Protein AF-A0A224XJX3-F1 (afdb_monomer)

Nearest PDB structures (foldseek):
  5pep-assembly1_A  TM=9.654E-01  e=1.738E-16  Sus scrofa
  6xd2-assembly1_A  TM=9.647E-01  e=3.102E-16  Sus scrofa
  6xcy-assembly1_A  TM=9.677E-01  e=3.911E-16  Sus scrofa
  6xct-assembly1_A  TM=9.649E-01  e=4.931E-16  Sus scrofa
  1psn-assembly1_A  TM=9.666E-01  e=2.099E-15  Homo sapiens

Radius of gyration: 24.36 Å; Cα contacts (8 Å, |Δi|>4): 358; chains: 1; bounding box: 43×90×63 Å

Structure (mmCIF, N/CA/C/O backbone):
data_AF-A0A224XJX3-F1
#
_entry.id   AF-A0A224XJX3-F1
#
loop_
_atom_site.group_PDB
_atom_site.id
_atom_site.type_symbol
_atom_site.label_atom_id
_atom_site.label_alt_id
_atom_site.label_comp_id
_atom_site.label_asym_id
_atom_site.label_entity_id
_atom_site.label_seq_id
_atom_site.pdbx_PDB_ins_code
_atom_site.Cartn_x
_atom_site.Cartn_y
_atom_site.Cartn_z
_atom_site.occupancy
_atom_site.B_iso_or_equiv
_atom_site.auth_seq_id
_atom_site.auth_comp_id
_atom_site.auth_asym_id
_atom_site.auth_atom_id
_atom_site.pdbx_PDB_model_num
ATOM 1 N N . MET A 1 1 ? -9.991 77.517 6.076 1.00 41.41 1 MET A N 1
ATOM 2 C CA . MET A 1 1 ? -10.964 77.263 4.989 1.00 41.41 1 MET A CA 1
ATOM 3 C C . MET A 1 1 ? -10.267 76.290 4.046 1.00 41.41 1 MET A C 1
ATOM 5 O O . MET A 1 1 ? -9.272 76.685 3.469 1.00 41.41 1 MET A O 1
ATOM 9 N N . VAL A 1 2 ? -10.517 74.981 4.061 1.00 32.34 2 VAL A N 1
ATOM 10 C CA . VAL A 1 2 ? -11.769 74.239 3.813 1.00 32.34 2 VAL A CA 1
ATOM 11 C C . VAL A 1 2 ? -11.883 73.029 4.767 1.00 32.34 2 VAL A C 1
ATOM 13 O O . VAL A 1 2 ? -10.873 72.476 5.189 1.00 32.34 2 VAL A O 1
ATOM 16 N N . ILE A 1 3 ? -13.120 72.667 5.121 1.00 28.61 3 ILE A N 1
ATOM 17 C CA . ILE A 1 3 ? -13.548 71.504 5.926 1.00 28.61 3 ILE A CA 1
ATOM 18 C C . ILE A 1 3 ? -13.969 70.363 4.979 1.00 28.61 3 ILE A C 1
ATOM 20 O O . ILE A 1 3 ? -14.582 70.675 3.966 1.00 28.61 3 ILE A O 1
ATOM 24 N N . LEU A 1 4 ? -13.723 69.089 5.335 1.00 26.53 4 LEU A N 1
ATOM 25 C CA . LEU A 1 4 ? -14.588 67.892 5.122 1.00 26.53 4 LEU A CA 1
ATOM 26 C C . LEU A 1 4 ? -13.854 66.677 5.761 1.00 26.53 4 LEU A C 1
ATOM 28 O O . LEU A 1 4 ? -12.729 66.403 5.367 1.00 26.53 4 LEU A O 1
ATOM 32 N N . VAL A 1 5 ? -14.233 66.053 6.887 1.00 26.64 5 VAL A N 1
ATOM 33 C CA . VAL A 1 5 ? -15.438 65.308 7.338 1.00 26.64 5 VAL A CA 1
ATOM 34 C C . VAL A 1 5 ? -15.526 63.848 6.835 1.00 26.64 5 VAL A C 1
ATOM 36 O O . VAL A 1 5 ? -15.881 63.603 5.692 1.00 26.64 5 VAL A O 1
ATOM 39 N N . LEU A 1 6 ? -15.243 62.935 7.786 1.00 27.81 6 LEU A N 1
ATOM 40 C CA . LEU A 1 6 ? -15.827 61.609 8.101 1.00 27.81 6 LEU A CA 1
ATOM 41 C C . LEU A 1 6 ? -16.059 60.553 7.001 1.00 27.81 6 LEU A C 1
ATOM 43 O O . LEU A 1 6 ? -16.907 60.745 6.145 1.00 27.81 6 LEU A O 1
ATOM 47 N N . THR A 1 7 ? -15.544 59.335 7.244 1.00 29.67 7 THR A N 1
ATOM 48 C CA . THR A 1 7 ? -16.397 58.152 7.511 1.00 29.67 7 THR A CA 1
ATOM 49 C C . THR A 1 7 ? -15.693 57.132 8.415 1.00 29.67 7 THR A C 1
ATOM 51 O O . THR A 1 7 ? -14.546 56.757 8.193 1.00 29.67 7 THR A O 1
ATOM 54 N N . VAL A 1 8 ? -16.433 56.694 9.432 1.00 30.22 8 VAL A N 1
ATOM 55 C CA . VAL A 1 8 ? -16.170 55.595 10.371 1.00 30.22 8 VAL A CA 1
ATOM 56 C C . VAL A 1 8 ? -16.626 54.276 9.727 1.00 30.22 8 VAL A C 1
ATOM 58 O O . VAL A 1 8 ? -17.619 54.290 9.008 1.00 30.22 8 VAL A O 1
ATOM 61 N N . VAL A 1 9 ? -15.947 53.153 9.990 1.00 29.66 9 VAL A N 1
ATOM 62 C CA . VAL A 1 9 ? -16.505 51.941 10.642 1.00 29.66 9 VAL A CA 1
ATOM 63 C C . VAL A 1 9 ? -15.446 50.816 10.676 1.00 29.66 9 VAL A C 1
ATOM 65 O O . VAL A 1 9 ? -14.814 50.533 9.659 1.00 29.66 9 VAL A O 1
ATOM 68 N N . PRO A 1 10 ? -15.241 50.182 11.848 1.00 40.88 10 PRO A N 1
ATOM 69 C CA . PRO A 1 10 ? -14.304 49.083 12.077 1.00 40.88 10 PRO A CA 1
ATOM 70 C C . PRO A 1 10 ? -14.933 47.732 11.718 1.00 40.88 10 PRO A C 1
ATOM 72 O O . PRO A 1 10 ? -16.117 47.546 11.970 1.00 40.88 10 PRO A O 1
ATOM 75 N N . LEU A 1 11 ? -14.158 46.748 11.248 1.00 29.33 11 LEU A N 1
ATOM 76 C CA . LEU A 1 11 ? -14.581 45.345 11.338 1.00 29.33 11 LEU A CA 1
ATOM 77 C C . LEU A 1 11 ? -13.397 44.362 11.279 1.00 29.33 11 LEU A C 1
ATOM 79 O O . LEU A 1 11 ? -12.871 44.043 10.223 1.00 29.33 11 LEU A O 1
ATOM 83 N N . ILE A 1 12 ? -13.021 43.904 12.477 1.00 34.88 12 ILE A N 1
ATOM 84 C CA . ILE A 1 12 ? -12.777 42.500 12.835 1.00 34.88 12 ILE A CA 1
ATOM 85 C C . ILE A 1 12 ? -11.799 41.734 11.921 1.00 34.88 12 ILE A C 1
ATOM 87 O O . ILE A 1 12 ? -12.197 41.020 11.005 1.00 34.88 12 ILE A O 1
ATOM 91 N N . SER A 1 13 ? -10.517 41.755 12.291 1.00 31.59 13 SER A N 1
ATOM 92 C CA . SER A 1 13 ? -9.614 40.632 12.017 1.00 31.59 13 SER A CA 1
ATOM 93 C C . SER A 1 13 ? -9.562 39.770 13.272 1.00 31.59 13 SER A C 1
ATOM 95 O O . SER A 1 13 ? -8.936 40.130 14.268 1.00 31.59 13 SER A O 1
ATOM 97 N N . ILE A 1 14 ? -10.298 38.664 13.234 1.00 37.69 14 ILE A N 1
ATOM 98 C CA . ILE A 1 14 ? -10.336 37.622 14.259 1.00 37.69 14 ILE A CA 1
ATOM 99 C C . ILE A 1 14 ? -8.906 37.124 14.505 1.00 37.69 14 ILE A C 1
ATOM 101 O O . ILE A 1 14 ? -8.287 36.529 13.628 1.00 37.69 14 ILE A O 1
ATOM 105 N N . ILE A 1 15 ? -8.394 37.355 15.713 1.00 43.56 15 ILE A N 1
ATOM 106 C CA . ILE A 1 15 ? -7.350 36.522 16.312 1.00 43.56 15 ILE A CA 1
ATOM 107 C C . ILE A 1 15 ? -8.065 35.491 17.196 1.00 43.56 15 ILE A C 1
ATOM 109 O O . ILE A 1 15 ? -9.107 35.792 17.776 1.00 43.56 15 ILE A O 1
ATOM 113 N N . THR A 1 16 ? -7.449 34.311 17.319 1.00 35.47 16 THR A N 1
ATOM 114 C CA . THR A 1 16 ? -7.854 33.071 18.018 1.00 35.47 16 THR A CA 1
ATOM 115 C C . THR A 1 16 ? -8.503 32.068 17.055 1.00 35.47 16 THR A C 1
ATOM 117 O O . THR A 1 16 ? -9.530 32.343 16.461 1.00 35.47 16 THR A O 1
ATOM 120 N N . SER A 1 17 ? -7.967 30.881 16.779 1.00 36.59 17 SER A N 1
ATOM 121 C CA . SER A 1 17 ? -6.850 30.092 17.319 1.00 36.59 17 SER A CA 1
ATOM 122 C C . SER A 1 17 ? -6.514 28.993 16.286 1.00 36.59 17 SER A C 1
ATOM 124 O O . SER A 1 17 ? -7.395 28.635 15.501 1.00 36.59 17 SER A O 1
ATOM 126 N N . PRO A 1 18 ? -5.295 28.419 16.245 1.00 42.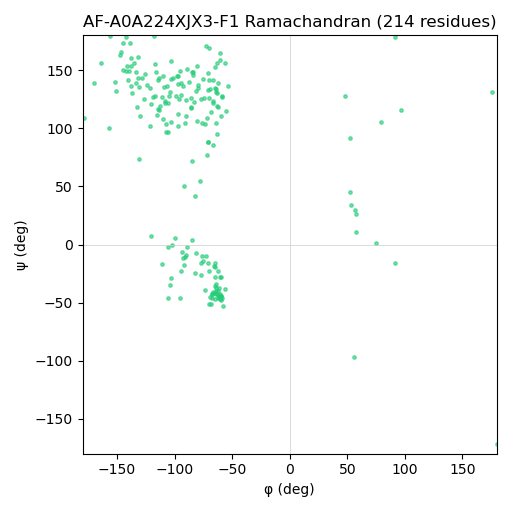28 18 PRO A N 1
ATOM 127 C CA . PRO A 1 18 ? -5.117 27.145 15.568 1.00 42.28 18 PRO A CA 1
ATOM 128 C C . PRO A 1 18 ? -5.862 26.108 16.409 1.00 42.28 18 PRO A C 1
ATOM 130 O O . PRO A 1 18 ? -5.491 25.848 17.553 1.00 42.28 18 PRO A O 1
ATOM 133 N N . VAL A 1 19 ? -6.927 25.518 15.869 1.00 40.84 19 VAL A N 1
ATOM 134 C CA . VAL A 1 19 ? -7.496 24.295 16.439 1.00 40.84 19 VAL A CA 1
ATOM 135 C C . VAL A 1 19 ? -6.506 23.174 16.131 1.00 40.84 19 VAL A C 1
ATOM 137 O O . VAL A 1 19 ? -6.682 22.380 15.215 1.00 40.84 19 VAL A O 1
ATOM 140 N N . SER A 1 20 ? -5.415 23.123 16.890 1.00 45.84 20 SER A N 1
ATOM 141 C CA . SER A 1 20 ? -4.719 21.873 17.136 1.00 45.84 20 SER A CA 1
ATOM 142 C C . SER A 1 20 ? -5.632 21.077 18.060 1.00 45.84 20 SER A C 1
ATOM 144 O O . SER A 1 20 ? -5.547 21.200 19.284 1.00 45.84 20 SER A O 1
ATOM 146 N N . SER A 1 21 ? -6.562 20.303 17.499 1.00 40.75 21 SER A N 1
ATOM 147 C CA . SER A 1 21 ? -7.234 19.269 18.277 1.00 40.75 21 SER A CA 1
ATOM 148 C C . SER A 1 21 ? -6.179 18.219 18.614 1.00 40.75 21 SER A C 1
ATOM 150 O O . SER A 1 21 ? -5.964 17.253 17.883 1.00 40.75 21 SER A O 1
ATOM 152 N N . GLN A 1 22 ? -5.448 18.452 19.698 1.00 44.78 22 GLN A N 1
ATOM 153 C CA . GLN A 1 22 ? -4.581 17.458 20.293 1.00 44.78 22 GLN A CA 1
ATOM 154 C C . GLN A 1 22 ? -5.524 16.431 20.921 1.00 44.78 22 GLN A C 1
ATOM 156 O O . GLN A 1 22 ? -5.965 16.582 22.060 1.00 44.78 22 GLN A O 1
ATOM 161 N N . PHE A 1 23 ? -5.929 15.438 20.127 1.00 37.69 23 PHE A N 1
ATOM 162 C CA . PHE A 1 23 ? -6.692 14.297 20.612 1.00 37.69 23 PHE A CA 1
ATOM 163 C C . PHE A 1 23 ? -5.807 13.552 21.610 1.00 37.69 23 PHE A C 1
ATOM 165 O O . PHE A 1 23 ? -4.942 12.762 21.250 1.00 37.69 23 PHE A O 1
ATOM 172 N N . SER A 1 24 ? -5.984 13.874 22.887 1.00 46.38 24 SER A N 1
ATOM 173 C CA . SER A 1 24 ? -5.350 13.182 23.996 1.00 46.38 24 SER A CA 1
ATOM 174 C C . SER A 1 24 ? -6.396 12.287 24.634 1.00 46.38 24 SER A C 1
ATOM 176 O O . SER A 1 24 ? -7.307 12.753 25.322 1.00 46.38 24 SER A O 1
ATOM 178 N N . VAL A 1 25 ? -6.282 10.982 24.393 1.00 54.44 25 VAL A N 1
ATOM 179 C CA . VAL A 1 25 ? -7.044 9.998 25.160 1.00 54.44 25 VAL A CA 1
ATOM 180 C C . VAL A 1 25 ? -6.405 9.931 26.539 1.00 54.44 25 VAL A C 1
ATOM 182 O O . VAL A 1 25 ? -5.329 9.364 26.727 1.00 54.44 25 VAL A O 1
ATOM 185 N N . LYS A 1 26 ? -7.054 10.557 27.522 1.00 50.81 26 LYS A N 1
ATOM 186 C CA . LYS A 1 26 ? -6.576 10.566 28.903 1.00 50.81 26 LYS A CA 1
ATOM 187 C C . LYS A 1 26 ? -6.585 9.136 29.446 1.00 50.81 26 LYS A C 1
ATOM 189 O O . LYS A 1 26 ? -7.642 8.597 29.772 1.00 50.81 26 LYS A O 1
ATOM 194 N N . LEU A 1 27 ? -5.406 8.527 29.557 1.00 43.72 27 LEU A N 1
ATOM 195 C CA . LEU A 1 27 ? -5.259 7.203 30.154 1.00 43.72 27 LEU A CA 1
ATOM 196 C C . LEU A 1 27 ? -5.683 7.271 31.625 1.00 43.72 27 LEU A C 1
ATOM 198 O O . LEU A 1 27 ? -5.110 8.013 32.426 1.00 43.72 27 LEU A O 1
ATOM 202 N N . LYS A 1 28 ? -6.706 6.497 31.994 1.00 65.75 28 LYS A N 1
ATOM 203 C CA . LYS A 1 28 ? -7.059 6.287 33.398 1.00 65.75 28 LYS A CA 1
ATOM 204 C C . LYS A 1 28 ? -6.173 5.181 33.956 1.00 65.75 28 LYS A C 1
ATOM 206 O O . LYS A 1 28 ? -6.180 4.061 33.454 1.00 65.75 28 LYS A O 1
ATOM 211 N N . ARG A 1 29 ? -5.429 5.490 35.019 1.00 54.28 29 ARG A N 1
ATOM 212 C CA . ARG A 1 29 ? -4.679 4.484 35.775 1.00 54.28 29 ARG A CA 1
ATOM 213 C C . ARG A 1 29 ? -5.675 3.495 36.382 1.00 54.28 29 ARG A C 1
ATOM 215 O O . ARG A 1 29 ? -6.519 3.890 37.184 1.00 54.28 29 ARG A O 1
ATOM 222 N N . LEU A 1 30 ? -5.582 2.226 35.993 1.00 57.41 30 LEU A N 1
ATOM 223 C CA . LEU A 1 30 ? -6.351 1.160 36.628 1.00 57.41 30 LEU A CA 1
ATOM 224 C C . LEU A 1 30 ? -5.854 0.997 38.065 1.00 57.41 30 LEU A C 1
ATOM 226 O O . LEU A 1 30 ? -4.668 0.767 38.300 1.00 57.41 30 LEU A O 1
ATOM 230 N N . ASN A 1 31 ? -6.760 1.155 39.029 1.00 64.06 31 ASN A N 1
ATOM 231 C CA . ASN A 1 31 ? -6.444 0.949 40.434 1.00 64.06 31 ASN A CA 1
ATOM 232 C C . ASN A 1 31 ? -6.483 -0.562 40.708 1.00 64.06 31 ASN A C 1
ATOM 234 O O . ASN A 1 31 ? -7.550 -1.182 40.692 1.00 64.06 31 ASN A O 1
ATOM 238 N N . LEU A 1 32 ? -5.309 -1.169 40.871 1.00 62.38 32 LEU A N 1
ATOM 239 C CA . LEU A 1 32 ? -5.129 -2.608 41.093 1.00 62.38 32 LEU A CA 1
ATOM 240 C C . LEU A 1 32 ? -5.109 -2.925 42.596 1.00 62.38 32 LEU A C 1
ATOM 242 O O . LEU A 1 32 ? -4.189 -3.569 43.091 1.00 62.38 32 LEU A O 1
ATOM 246 N N . GLY A 1 33 ? -6.101 -2.426 43.339 1.00 72.31 33 GLY A N 1
ATOM 247 C CA . GLY A 1 33 ? -6.332 -2.892 44.709 1.00 72.31 33 GLY A CA 1
ATOM 248 C C . GLY A 1 33 ? -6.641 -4.393 44.730 1.00 72.31 33 GLY A C 1
ATOM 249 O O . GLY A 1 33 ? -6.952 -4.973 43.690 1.00 72.31 33 GLY A O 1
ATOM 250 N N . ILE A 1 34 ? -6.572 -5.029 45.903 1.00 66.69 34 ILE A N 1
ATOM 251 C CA . ILE A 1 34 ? -7.007 -6.424 46.066 1.00 66.69 34 ILE A CA 1
ATOM 252 C C . ILE A 1 34 ? -8.492 -6.487 45.694 1.00 66.69 34 ILE A C 1
ATOM 254 O O . ILE A 1 34 ? -9.331 -5.922 46.392 1.00 66.69 34 ILE A O 1
ATOM 258 N N . ARG A 1 35 ? -8.803 -7.128 44.565 1.00 66.31 35 ARG A N 1
ATOM 259 C CA . ARG A 1 35 ? -10.174 -7.318 44.083 1.00 66.31 35 ARG A CA 1
ATOM 260 C C . ARG A 1 35 ? -10.659 -8.698 44.480 1.00 66.31 35 ARG A C 1
ATOM 262 O O . ARG A 1 35 ? -9.893 -9.661 44.457 1.00 66.31 35 ARG A O 1
ATOM 269 N N . ASN A 1 36 ? -11.943 -8.802 44.789 1.00 82.56 36 ASN A N 1
ATOM 270 C CA . ASN A 1 36 ? -12.580 -10.101 44.881 1.00 82.56 36 ASN A CA 1
ATOM 271 C C . ASN A 1 36 ? -12.554 -10.767 43.490 1.00 82.56 36 ASN A C 1
ATOM 273 O O . ASN A 1 36 ? -12.913 -10.142 42.492 1.00 82.56 36 ASN A O 1
ATOM 277 N N . ILE A 1 37 ? -12.120 -12.029 43.418 1.00 82.81 37 ILE A N 1
ATOM 278 C CA . ILE A 1 37 ? -12.023 -12.791 42.164 1.00 82.81 37 ILE A CA 1
ATOM 279 C C . ILE A 1 37 ? -13.370 -12.855 41.437 1.00 82.81 37 ILE A C 1
ATOM 281 O O . ILE A 1 37 ? -13.395 -12.733 40.215 1.00 82.81 37 ILE A O 1
ATOM 285 N N . SER A 1 38 ? -14.488 -13.001 42.154 1.00 84.44 38 SER A N 1
ATOM 286 C CA . SER A 1 38 ? -15.809 -13.067 41.517 1.00 84.44 38 SER A CA 1
ATOM 287 C C . SER A 1 38 ? -16.197 -11.740 40.862 1.00 84.44 38 SER A C 1
ATOM 289 O O . SER A 1 38 ? -16.705 -11.727 39.745 1.00 84.44 38 SER A O 1
ATOM 291 N N . GLU A 1 39 ? -15.905 -10.628 41.534 1.00 78.56 39 GLU A N 1
ATOM 292 C CA . GLU A 1 39 ? -16.175 -9.272 41.050 1.00 78.56 39 GLU A CA 1
ATOM 293 C C . GLU A 1 39 ? -15.300 -8.944 39.835 1.00 78.56 39 GLU A C 1
ATOM 295 O O . GLU A 1 39 ? -15.797 -8.472 38.817 1.00 78.56 39 GLU A O 1
ATOM 300 N N . TYR A 1 40 ? -14.017 -9.314 39.885 1.00 78.44 40 TYR A N 1
ATOM 301 C CA . TYR A 1 40 ? -13.105 -9.182 38.751 1.00 78.44 40 TYR A CA 1
ATOM 302 C C . TYR A 1 40 ? -13.569 -9.988 37.529 1.00 78.44 40 TYR A C 1
ATOM 304 O O . TYR A 1 40 ? -13.597 -9.466 36.417 1.00 78.44 40 TYR A O 1
ATOM 312 N N . LEU A 1 41 ? -13.958 -11.254 37.712 1.00 84.81 41 LEU A N 1
ATOM 313 C CA . LEU A 1 41 ? -14.434 -12.093 36.608 1.00 84.81 41 LEU A CA 1
ATOM 314 C C . LEU A 1 41 ? -15.738 -11.559 36.003 1.00 84.81 41 LEU A C 1
ATOM 316 O O . LEU A 1 41 ? -15.921 -11.629 34.784 1.00 84.81 41 LEU A O 1
ATOM 320 N N . GLN A 1 42 ? -16.619 -10.993 36.827 1.00 85.56 42 GLN A N 1
ATOM 321 C CA . GLN A 1 42 ? -17.842 -10.346 36.365 1.00 85.56 42 GLN A CA 1
ATOM 322 C C . GLN A 1 42 ? -17.538 -9.068 35.572 1.00 85.56 42 GLN A C 1
ATOM 324 O O . GLN A 1 42 ? -18.059 -8.909 34.469 1.00 85.56 42 GLN A O 1
ATOM 329 N N . GLU A 1 43 ? -16.643 -8.205 36.062 1.00 80.31 43 GLU A N 1
ATOM 330 C CA . GLU A 1 43 ? -16.183 -7.017 35.331 1.00 80.31 43 GLU A CA 1
ATOM 331 C C . GL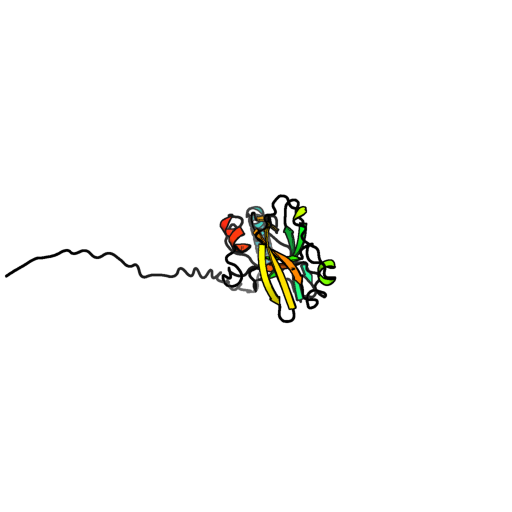U A 1 43 ? -15.550 -7.384 33.985 1.00 80.31 43 GLU A C 1
ATOM 333 O O . GLU A 1 43 ? -15.873 -6.777 32.965 1.00 80.31 43 GLU A O 1
ATOM 338 N N . VAL A 1 44 ? -14.676 -8.395 33.956 1.00 82.69 44 VAL A N 1
ATOM 339 C CA . VAL A 1 44 ? -14.038 -8.872 32.719 1.00 82.69 44 VAL A CA 1
ATOM 340 C C . VAL A 1 44 ? -15.079 -9.408 31.7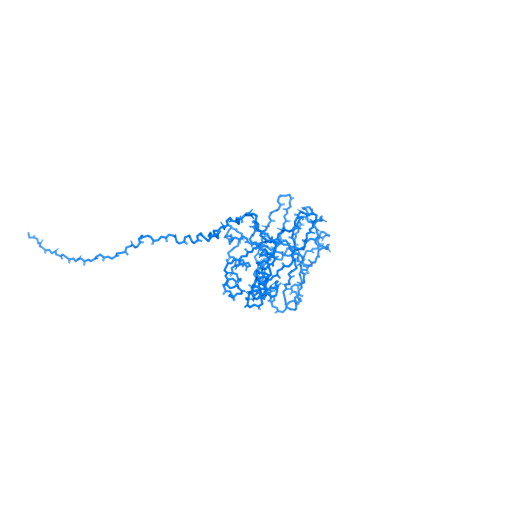40 1.00 82.69 44 VAL A C 1
ATOM 342 O O . VAL A 1 44 ? -14.979 -9.142 30.542 1.00 82.69 44 VAL A O 1
ATOM 345 N N . SER A 1 45 ? -16.088 -10.132 32.229 1.00 83.75 45 SER A N 1
ATOM 346 C CA . SER A 1 45 ? -17.167 -10.667 31.392 1.00 83.75 45 SER A CA 1
ATOM 347 C C . SER A 1 45 ? -18.005 -9.544 30.782 1.00 83.75 45 SER A C 1
ATOM 349 O O . SER A 1 45 ? -18.190 -9.526 29.568 1.00 83.75 45 SER A O 1
ATOM 351 N N . ILE A 1 46 ? -18.407 -8.558 31.591 1.00 81.25 46 ILE A N 1
ATOM 352 C CA . ILE A 1 46 ? -19.144 -7.369 31.136 1.00 81.25 46 ILE A CA 1
ATOM 353 C C . ILE A 1 46 ? -18.305 -6.566 30.141 1.00 81.25 46 ILE A C 1
ATOM 355 O O . ILE A 1 46 ? -18.804 -6.159 29.097 1.00 81.25 46 ILE A O 1
ATOM 359 N N . TYR A 1 47 ? -17.016 -6.359 30.422 1.00 77.94 47 TYR A N 1
ATOM 360 C CA . TYR A 1 47 ? -16.124 -5.645 29.515 1.00 77.94 47 TYR A CA 1
ATOM 361 C C . TYR A 1 47 ? -15.989 -6.376 28.181 1.00 77.94 47 TYR A C 1
ATOM 363 O O . TYR A 1 47 ? -16.061 -5.747 27.131 1.00 77.94 47 TYR A O 1
ATOM 371 N N . LYS A 1 48 ? -15.839 -7.704 28.206 1.00 80.38 48 LYS A N 1
ATOM 372 C CA . LYS A 1 48 ? -15.757 -8.535 27.003 1.00 80.38 48 LYS A CA 1
ATOM 373 C C . LYS A 1 48 ? -17.053 -8.483 26.199 1.00 80.38 48 LYS A C 1
ATOM 375 O O . LYS A 1 48 ? -16.988 -8.355 24.984 1.00 80.38 48 LYS A O 1
ATOM 380 N N . GLU A 1 49 ? -18.208 -8.544 26.850 1.00 82.06 49 GLU A N 1
ATOM 381 C CA . GLU A 1 49 ? -19.516 -8.486 26.196 1.00 82.06 49 GLU A CA 1
ATOM 382 C C . GLU A 1 49 ? -19.808 -7.096 25.614 1.00 82.06 49 GLU A C 1
ATOM 384 O O . GLU A 1 49 ? -20.169 -6.988 24.445 1.00 82.06 49 GLU A O 1
ATOM 389 N N . CYS A 1 50 ? -19.541 -6.023 26.365 1.00 71.25 50 CYS A N 1
ATOM 390 C CA . CYS A 1 50 ? -19.608 -4.646 25.870 1.00 71.25 50 CYS A CA 1
ATOM 391 C C . CYS A 1 50 ? -18.650 -4.418 24.699 1.00 71.25 50 CYS A C 1
ATOM 393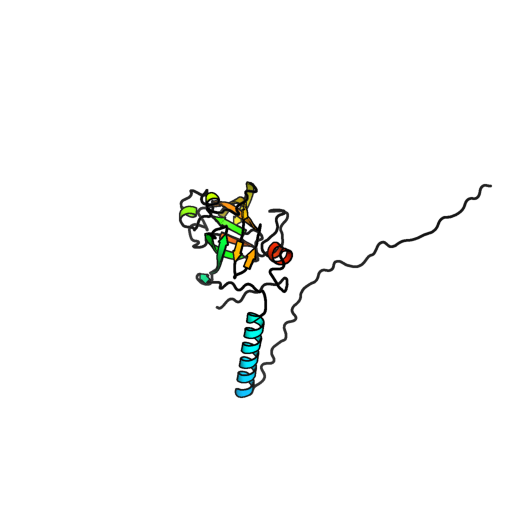 O O . CYS A 1 50 ? -19.039 -3.826 23.694 1.00 71.25 50 CYS A O 1
ATOM 395 N N . LEU A 1 51 ? -17.415 -4.916 24.803 1.00 71.00 51 LEU A N 1
ATOM 396 C CA . LEU A 1 51 ? -16.424 -4.832 23.739 1.00 71.00 51 LEU A CA 1
ATOM 397 C C . LEU A 1 51 ? -16.909 -5.584 22.499 1.00 71.00 51 LEU A C 1
ATOM 399 O O . LEU A 1 51 ? -16.843 -5.025 21.413 1.00 71.00 51 LEU A O 1
ATOM 403 N N . LEU A 1 52 ? -17.441 -6.801 22.644 1.00 75.56 52 LEU A N 1
ATOM 404 C CA . LEU A 1 52 ? -17.993 -7.591 21.539 1.00 75.56 52 LEU A CA 1
ATOM 405 C C . LEU A 1 52 ? -19.223 -6.928 20.904 1.00 75.56 52 LEU A C 1
ATOM 407 O O . LEU A 1 52 ? -19.319 -6.906 19.681 1.00 75.56 52 LEU A O 1
ATOM 411 N N . ASN A 1 53 ? -20.117 -6.334 21.695 1.00 69.31 53 ASN A N 1
ATOM 412 C CA . ASN A 1 53 ? -21.274 -5.599 21.182 1.00 69.31 53 ASN A CA 1
ATOM 413 C C . ASN A 1 53 ? -20.866 -4.319 20.444 1.00 69.31 53 ASN A C 1
ATOM 415 O O . ASN A 1 53 ? -21.386 -4.047 19.362 1.00 69.31 53 ASN A O 1
ATOM 419 N N . TYR A 1 54 ? -19.906 -3.561 20.975 1.00 62.56 54 TYR A N 1
ATOM 420 C CA . TYR A 1 54 ? -19.324 -2.398 20.301 1.00 62.56 54 TYR A CA 1
ATOM 421 C C . TYR A 1 54 ? -18.635 -2.805 18.982 1.00 62.56 54 TYR A C 1
ATOM 423 O O . TYR A 1 54 ? -18.904 -2.232 17.930 1.00 62.56 54 TYR A O 1
ATOM 431 N N . ILE A 1 55 ? -17.858 -3.893 19.016 1.00 63.84 55 ILE A N 1
ATOM 432 C CA . ILE A 1 55 ? -17.246 -4.577 17.860 1.00 63.84 55 ILE A CA 1
ATOM 433 C C . ILE A 1 55 ? -18.298 -5.104 16.866 1.00 63.84 55 ILE A C 1
ATOM 435 O O . ILE A 1 55 ? -18.013 -5.247 15.684 1.00 63.84 55 ILE A O 1
ATOM 439 N N . SER A 1 56 ? -19.511 -5.441 17.282 1.00 67.19 56 SER A N 1
ATOM 440 C CA . SER A 1 56 ? -20.525 -5.930 16.337 1.00 67.19 56 SER A CA 1
ATOM 441 C C . SER A 1 56 ? -21.251 -4.802 15.596 1.00 67.19 56 SER A C 1
ATOM 443 O O . SER A 1 56 ? -21.750 -5.026 14.497 1.00 67.19 56 SER A O 1
ATOM 445 N N . ASN A 1 57 ? -21.287 -3.596 16.178 1.00 58.78 57 ASN A N 1
ATOM 446 C CA . ASN A 1 57 ? -22.138 -2.493 15.721 1.00 58.78 57 ASN A CA 1
ATOM 447 C C . ASN A 1 57 ? -21.379 -1.316 15.089 1.00 58.78 57 ASN A C 1
ATOM 449 O O . ASN A 1 57 ? -21.999 -0.513 14.394 1.00 58.78 57 ASN A O 1
ATOM 453 N N . GLN A 1 58 ? -20.065 -1.198 15.296 1.00 57.62 58 GLN A N 1
ATOM 454 C CA . GLN A 1 58 ? -19.265 -0.158 14.650 1.00 57.62 58 GLN A CA 1
ATOM 455 C C . GLN A 1 58 ? -18.825 -0.554 13.234 1.00 57.62 58 GLN A C 1
ATOM 457 O O . GLN A 1 58 ? -18.482 -1.704 12.945 1.00 57.62 58 GLN A O 1
ATOM 462 N N . LYS A 1 59 ? -18.699 0.453 12.369 1.00 62.06 59 LYS A N 1
ATOM 463 C CA . LYS A 1 59 ? -18.019 0.339 11.075 1.00 62.06 59 LYS A CA 1
ATOM 464 C C . LYS A 1 59 ? -16.514 0.565 11.279 1.00 62.06 59 LYS A C 1
ATOM 466 O O . LYS A 1 59 ? -15.987 1.617 10.938 1.00 62.06 59 LYS A O 1
ATOM 471 N N . TYR A 1 60 ? -15.828 -0.402 11.886 1.00 64.50 60 TYR A N 1
ATOM 472 C CA . TYR A 1 60 ? -14.370 -0.381 12.053 1.00 64.50 60 TYR A CA 1
ATOM 473 C C . TYR A 1 60 ? -13.743 -1.511 11.245 1.00 64.50 60 TYR A C 1
ATOM 475 O O . TYR A 1 60 ? -14.266 -2.623 11.161 1.00 64.50 60 TYR A O 1
ATOM 483 N N . GLY A 1 61 ? -12.594 -1.218 10.649 1.00 74.00 61 GLY A N 1
ATOM 484 C CA . GLY A 1 61 ? -11.761 -2.246 10.054 1.00 74.00 61 GLY A CA 1
ATOM 485 C C . GLY A 1 61 ? -10.917 -2.920 11.129 1.00 74.00 61 GLY A C 1
ATOM 486 O O . GLY A 1 61 ? -10.260 -2.239 11.915 1.00 74.00 61 GLY A O 1
ATOM 487 N N . ARG A 1 62 ? -10.879 -4.255 11.143 1.00 80.19 62 ARG A N 1
ATOM 488 C CA . ARG A 1 62 ? -9.873 -5.016 11.896 1.00 80.19 62 ARG A CA 1
ATOM 489 C C . ARG A 1 62 ? -8.938 -5.747 10.945 1.00 80.19 62 ARG A C 1
ATOM 491 O O . ARG A 1 62 ? -9.380 -6.633 10.223 1.00 80.19 62 ARG A O 1
ATOM 498 N N . GLU A 1 63 ? -7.653 -5.417 11.016 1.00 84.31 63 GLU A N 1
ATOM 499 C CA . GLU A 1 63 ? -6.595 -6.184 10.358 1.00 84.31 63 GLU A CA 1
ATOM 500 C C . GLU A 1 63 ? -5.848 -7.010 11.400 1.00 84.31 63 GLU A C 1
ATOM 502 O O . GLU A 1 63 ? -5.447 -6.493 12.444 1.00 84.31 63 GLU A O 1
ATOM 507 N N . THR A 1 64 ? -5.658 -8.300 11.130 1.00 83.88 64 THR A N 1
ATOM 508 C CA . THR A 1 64 ? -4.830 -9.148 11.992 1.00 83.88 64 THR A CA 1
ATOM 509 C C . THR A 1 64 ? -3.398 -9.104 11.491 1.00 83.88 64 THR A C 1
ATOM 511 O O . THR A 1 64 ? -3.084 -9.661 10.439 1.00 83.88 64 THR A O 1
ATOM 514 N N . LEU A 1 65 ? -2.522 -8.468 12.267 1.00 83.38 65 LEU A N 1
ATOM 515 C CA . LEU A 1 65 ? -1.105 -8.411 11.944 1.00 83.38 65 LEU A CA 1
ATOM 516 C C . LEU A 1 65 ? -0.410 -9.712 12.332 1.00 83.38 65 LEU A C 1
ATOM 518 O O . LEU A 1 65 ? -0.622 -10.274 13.407 1.00 83.38 65 LEU A O 1
ATOM 522 N N . ARG A 1 66 ? 0.454 -10.179 11.440 1.00 83.00 66 ARG A N 1
ATOM 523 C CA . ARG A 1 66 ? 1.330 -11.322 11.647 1.00 83.00 66 ARG A CA 1
ATOM 524 C C . ARG A 1 66 ? 2.698 -10.825 12.074 1.00 83.00 66 ARG A C 1
ATOM 526 O O . ARG A 1 66 ? 3.220 -9.859 11.524 1.00 83.00 66 ARG A O 1
ATOM 533 N N . ASN A 1 67 ? 3.270 -11.525 13.040 1.00 78.94 67 ASN A N 1
ATOM 534 C CA . ASN A 1 67 ? 4.585 -11.243 13.578 1.00 78.94 67 ASN A CA 1
ATOM 535 C C . ASN A 1 67 ? 5.653 -12.011 12.785 1.00 78.94 67 ASN A C 1
ATOM 537 O O . ASN A 1 67 ? 5.587 -13.236 12.660 1.00 78.94 67 ASN A O 1
ATOM 541 N N . ASN A 1 68 ? 6.633 -11.292 12.248 1.00 72.25 68 ASN A N 1
ATOM 542 C CA . ASN A 1 68 ? 7.833 -11.857 11.654 1.00 72.25 68 ASN A CA 1
ATOM 543 C C . ASN A 1 68 ? 9.029 -11.588 12.581 1.00 72.25 68 ASN A C 1
ATOM 545 O O . ASN A 1 68 ? 9.634 -10.517 12.538 1.00 72.25 68 ASN A O 1
ATOM 549 N N . LEU A 1 69 ? 9.370 -12.582 13.410 1.00 71.69 69 LEU A N 1
ATOM 550 C CA . LEU A 1 69 ? 10.564 -12.595 14.271 1.00 71.69 69 LEU A CA 1
ATOM 551 C C . LEU A 1 69 ? 10.681 -11.407 15.248 1.00 71.69 69 LEU A C 1
ATOM 553 O O . LEU A 1 69 ? 11.789 -10.991 15.570 1.00 71.69 69 LEU A O 1
ATOM 557 N N . ASN A 1 70 ? 9.559 -10.841 15.697 1.00 70.00 70 ASN A N 1
ATOM 558 C CA . ASN A 1 70 ? 9.481 -9.603 16.484 1.00 70.00 70 ASN A CA 1
ATOM 559 C C . ASN A 1 70 ? 10.111 -8.375 15.798 1.00 70.00 70 ASN A C 1
ATOM 561 O O . ASN A 1 70 ? 10.278 -7.340 16.438 1.00 70.00 70 ASN A O 1
ATOM 565 N N . ALA A 1 71 ? 10.451 -8.479 14.511 1.00 67.38 71 ALA A N 1
ATOM 566 C CA . ALA A 1 71 ? 11.125 -7.437 13.746 1.00 67.38 71 ALA A CA 1
ATOM 567 C C . ALA A 1 71 ? 10.165 -6.697 12.806 1.00 67.38 71 ALA A C 1
ATOM 569 O O . ALA A 1 71 ? 10.306 -5.493 12.612 1.00 67.38 71 ALA A O 1
ATOM 570 N N . GLU A 1 72 ? 9.179 -7.397 12.236 1.00 77.81 72 GLU A N 1
ATOM 571 C CA . GLU A 1 72 ? 8.215 -6.811 11.299 1.00 77.81 72 GLU A CA 1
ATOM 572 C C . GLU A 1 72 ? 6.797 -7.310 11.606 1.00 77.81 72 GLU A C 1
ATOM 574 O O . GLU A 1 72 ? 6.560 -8.517 11.711 1.00 77.81 72 GLU A O 1
ATOM 579 N N . TYR A 1 73 ? 5.843 -6.384 11.702 1.00 85.19 73 TYR A N 1
ATOM 580 C CA . TYR A 1 73 ? 4.416 -6.691 11.804 1.00 85.19 73 TYR A CA 1
ATOM 581 C C . TYR A 1 73 ? 3.737 -6.325 10.489 1.00 85.19 73 TYR A C 1
ATOM 583 O O . TYR A 1 73 ? 3.836 -5.188 10.028 1.00 85.19 73 TYR A O 1
ATOM 591 N N . TYR A 1 74 ? 3.062 -7.294 9.874 1.00 91.44 74 TYR A N 1
ATOM 592 C CA . TYR A 1 74 ? 2.474 -7.123 8.548 1.00 91.44 74 TYR A CA 1
ATOM 593 C C . TYR A 1 74 ? 1.043 -7.644 8.485 1.00 91.44 74 TYR A C 1
ATOM 595 O O . TYR A 1 74 ? 0.699 -8.613 9.158 1.00 91.44 74 TYR A O 1
ATOM 603 N N . GLY A 1 75 ? 0.219 -7.021 7.651 1.00 93.38 75 GLY A N 1
ATOM 604 C CA . GLY A 1 75 ? -1.134 -7.485 7.330 1.00 93.38 75 GLY A CA 1
ATOM 605 C C . GLY A 1 75 ? -1.267 -7.807 5.847 1.00 93.38 75 GLY A C 1
ATOM 606 O O . GLY A 1 75 ? -0.298 -7.676 5.089 1.00 93.38 75 GLY A O 1
ATOM 607 N N . VAL A 1 76 ? -2.455 -8.246 5.434 1.00 96.31 76 VAL A N 1
ATOM 608 C CA . VAL A 1 76 ? -2.753 -8.537 4.027 1.00 96.31 76 VAL A CA 1
ATOM 609 C C . VAL A 1 76 ? -3.740 -7.504 3.507 1.00 96.31 76 VAL A C 1
ATOM 611 O O . VAL A 1 76 ? -4.806 -7.303 4.073 1.00 96.31 76 VAL A O 1
ATOM 614 N N . ILE A 1 77 ? -3.389 -6.861 2.400 1.00 98.19 77 ILE A N 1
ATOM 615 C CA . ILE A 1 77 ? -4.273 -5.935 1.692 1.00 98.19 77 ILE A CA 1
ATOM 616 C C . ILE A 1 77 ? -4.572 -6.464 0.293 1.00 98.19 77 ILE A C 1
ATOM 618 O O . ILE A 1 77 ? -3.774 -7.201 -0.283 1.00 98.19 77 ILE A O 1
ATOM 622 N N . GLY A 1 78 ? -5.700 -6.053 -0.271 1.00 98.56 78 GLY A N 1
ATOM 623 C CA . GLY A 1 78 ? -6.058 -6.259 -1.666 1.00 98.56 78 GLY A CA 1
ATOM 624 C C . GLY A 1 78 ? -5.948 -4.960 -2.460 1.00 98.56 78 GLY A C 1
ATOM 625 O O . GLY A 1 78 ? -6.415 -3.921 -2.004 1.00 98.56 78 GLY A O 1
ATOM 626 N N . LEU A 1 79 ? -5.380 -5.006 -3.662 1.00 98.75 79 LEU A N 1
ATOM 627 C CA . LEU A 1 79 ? -5.421 -3.894 -4.616 1.00 98.75 79 LEU A CA 1
ATOM 628 C C . LEU A 1 79 ? -6.073 -4.330 -5.925 1.00 98.75 79 LEU A C 1
ATOM 630 O O . LEU A 1 79 ? -5.737 -5.376 -6.483 1.00 98.75 79 LEU A O 1
ATOM 634 N N . GLY A 1 80 ? -6.964 -3.491 -6.439 1.00 98.56 80 GLY A N 1
ATOM 635 C CA . GLY A 1 80 ? -7.613 -3.689 -7.726 1.00 98.56 80 GLY A CA 1
ATOM 636 C C . GLY A 1 80 ? -8.933 -4.443 -7.694 1.00 98.56 80 GLY A C 1
ATOM 637 O O . GLY A 1 80 ? -9.415 -4.872 -6.648 1.00 98.56 80 GLY A O 1
ATOM 638 N N . THR A 1 81 ? -9.525 -4.583 -8.881 1.00 98.44 81 THR A N 1
ATOM 639 C CA . THR A 1 81 ? -10.775 -5.323 -9.104 1.00 98.44 81 THR A CA 1
ATOM 640 C C . THR A 1 81 ? -10.604 -6.302 -10.277 1.00 98.44 81 THR A C 1
ATOM 642 O O . THR A 1 81 ? -10.503 -5.840 -11.412 1.00 98.44 81 THR A O 1
ATOM 645 N N . PRO A 1 82 ? -10.590 -7.633 -10.058 1.00 98.31 82 PRO A N 1
ATOM 646 C CA . PRO A 1 82 ? -10.606 -8.306 -8.758 1.00 98.31 82 PRO A CA 1
ATOM 647 C C . PRO A 1 82 ? -9.356 -7.990 -7.922 1.00 98.31 82 PRO A C 1
ATOM 649 O O . PRO A 1 82 ? -8.305 -7.640 -8.462 1.00 98.31 82 PRO A O 1
ATOM 652 N N . ALA A 1 83 ? -9.487 -8.120 -6.601 1.00 98.38 83 ALA A N 1
ATOM 653 C CA . ALA A 1 83 ? -8.414 -7.810 -5.664 1.00 98.38 83 ALA A CA 1
ATOM 654 C C . ALA A 1 83 ? -7.205 -8.742 -5.851 1.00 98.38 83 ALA A C 1
ATOM 656 O O . ALA A 1 83 ? -7.345 -9.961 -5.950 1.00 98.38 83 ALA A O 1
ATOM 657 N N . GLN A 1 84 ? -6.013 -8.150 -5.878 1.00 98.62 84 GLN A N 1
ATOM 658 C CA . GLN A 1 84 ? -4.718 -8.829 -5.844 1.00 98.62 84 GLN A CA 1
ATOM 659 C C . GLN A 1 84 ? -4.120 -8.653 -4.446 1.00 98.62 84 GLN A C 1
ATOM 661 O O . GLN A 1 84 ? -4.058 -7.526 -3.961 1.00 98.62 84 GLN A O 1
ATOM 666 N N . GLU A 1 85 ? -3.707 -9.738 -3.792 1.00 98.19 85 GLU A N 1
ATOM 667 C CA . GLU A 1 85 ? -3.271 -9.703 -2.389 1.00 98.19 85 GLU A CA 1
ATOM 668 C C . GLU A 1 85 ? -1.780 -9.375 -2.220 1.00 98.19 85 GLU A C 1
ATOM 670 O O . GLU A 1 85 ? -0.923 -9.889 -2.944 1.00 98.19 85 GLU A O 1
ATOM 675 N N . PHE A 1 86 ? -1.470 -8.562 -1.207 1.00 98.38 86 PHE A N 1
ATOM 676 C CA . PHE A 1 86 ? -0.114 -8.148 -0.847 1.00 98.38 86 PHE A CA 1
ATOM 677 C C . PHE A 1 86 ? 0.079 -8.167 0.663 1.00 98.38 86 PHE A C 1
ATOM 679 O O . PHE A 1 86 ? -0.758 -7.671 1.417 1.00 98.38 86 PHE A O 1
ATOM 686 N N . ARG A 1 87 ? 1.219 -8.696 1.109 1.00 96.81 87 ARG A N 1
ATOM 687 C CA . ARG A 1 87 ? 1.666 -8.608 2.501 1.00 96.81 87 ARG A CA 1
ATOM 688 C C . ARG A 1 87 ? 2.407 -7.296 2.684 1.00 96.81 87 ARG A C 1
ATOM 690 O O . ARG A 1 87 ? 3.444 -7.100 2.053 1.00 96.81 87 ARG A O 1
ATOM 697 N N . VAL A 1 88 ? 1.901 -6.421 3.542 1.00 96.88 88 VAL A N 1
ATOM 698 C CA . VAL A 1 88 ? 2.469 -5.082 3.730 1.00 96.88 88 VAL A CA 1
ATOM 699 C C . VAL A 1 88 ? 2.749 -4.787 5.193 1.00 96.88 88 VAL A C 1
ATOM 701 O O . VAL A 1 88 ? 1.983 -5.183 6.074 1.00 96.88 88 VAL A O 1
ATOM 704 N N . ILE A 1 89 ? 3.842 -4.068 5.443 1.00 94.44 89 ILE A N 1
ATOM 705 C CA . ILE A 1 89 ? 4.095 -3.448 6.749 1.00 94.44 89 ILE A CA 1
ATOM 706 C C . ILE A 1 89 ? 3.113 -2.293 6.921 1.00 94.44 89 ILE A C 1
ATOM 708 O O . ILE A 1 89 ? 2.970 -1.481 6.012 1.00 94.44 89 ILE A O 1
ATOM 712 N N . PHE A 1 90 ? 2.468 -2.199 8.080 1.00 93.44 90 PHE A N 1
ATOM 713 C CA . PHE A 1 90 ? 1.686 -1.024 8.457 1.00 93.44 90 PHE A CA 1
ATOM 714 C C . PHE A 1 90 ? 2.615 -0.062 9.201 1.00 93.44 90 PHE A C 1
ATOM 716 O O . PHE A 1 90 ? 2.993 -0.326 10.341 1.00 93.44 90 PHE A O 1
ATOM 723 N N . ASP A 1 91 ? 3.034 1.010 8.533 1.00 92.31 91 ASP A N 1
ATOM 724 C CA . ASP A 1 91 ? 4.170 1.834 8.946 1.00 92.31 91 ASP A CA 1
ATOM 725 C C . ASP A 1 91 ? 3.735 3.258 9.311 1.00 92.31 91 ASP A C 1
ATOM 727 O O . ASP A 1 91 ? 3.359 4.055 8.455 1.00 92.31 91 ASP A O 1
ATOM 731 N N . THR A 1 92 ? 3.816 3.607 10.594 1.00 90.88 92 THR A N 1
ATOM 732 C CA . THR A 1 92 ? 3.510 4.961 11.084 1.00 90.88 92 THR A CA 1
ATOM 733 C C . THR A 1 92 ? 4.619 5.976 10.802 1.00 90.88 92 THR A C 1
ATOM 735 O O . THR A 1 92 ? 4.415 7.166 11.025 1.00 90.88 92 THR A O 1
ATOM 738 N N . GLY A 1 93 ? 5.797 5.529 10.356 1.00 88.81 93 GLY A N 1
ATOM 739 C CA . GLY A 1 93 ? 6.946 6.373 10.030 1.00 88.81 93 GLY A CA 1
ATOM 740 C C . GLY A 1 93 ? 6.984 6.853 8.579 1.00 88.81 93 GLY A C 1
ATOM 741 O O . GLY A 1 93 ? 7.793 7.721 8.258 1.00 88.81 93 GLY A O 1
ATOM 742 N N . SER A 1 94 ? 6.116 6.333 7.705 1.00 89.75 94 SER A N 1
ATOM 743 C CA . SER A 1 94 ? 6.044 6.730 6.297 1.00 89.75 94 SER A CA 1
ATOM 744 C C . SER A 1 94 ? 4.617 7.036 5.845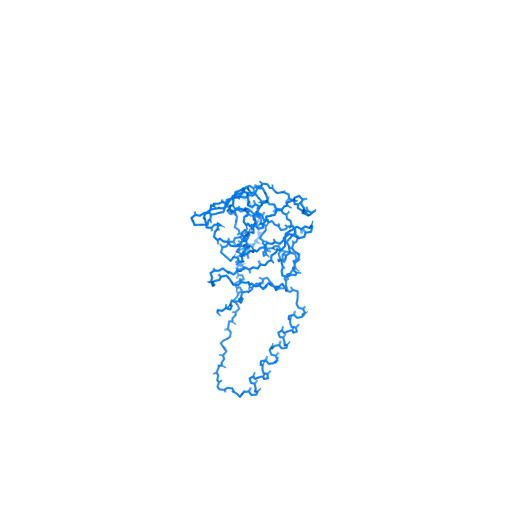 1.00 89.75 94 SER A C 1
ATOM 746 O O . SER A 1 94 ? 3.632 6.681 6.491 1.00 89.75 94 SER A O 1
ATOM 748 N N . THR A 1 95 ? 4.505 7.751 4.727 1.00 90.88 95 THR A N 1
ATOM 749 C CA . THR A 1 95 ? 3.228 8.279 4.220 1.00 90.88 95 THR A CA 1
ATOM 750 C C . THR A 1 95 ? 2.668 7.466 3.050 1.00 90.88 95 THR A C 1
ATOM 752 O O . THR A 1 95 ? 1.458 7.411 2.841 1.00 90.88 95 THR A O 1
ATOM 755 N N . VAL A 1 96 ? 3.535 6.837 2.254 1.00 93.56 96 VAL A N 1
ATOM 756 C CA . VAL A 1 96 ? 3.158 6.259 0.957 1.00 93.56 96 VAL A CA 1
ATOM 757 C C . VAL A 1 96 ? 2.818 4.777 1.089 1.00 93.56 96 VAL A C 1
ATOM 759 O O . VAL A 1 96 ? 3.621 3.990 1.582 1.00 93.56 96 VAL A O 1
ATOM 762 N N . LEU A 1 97 ? 1.656 4.379 0.563 1.00 97.12 97 LEU A N 1
ATOM 763 C CA . LEU A 1 97 ? 1.393 2.984 0.212 1.00 97.12 97 LEU A CA 1
ATOM 764 C C . LEU A 1 97 ? 2.157 2.639 -1.070 1.00 97.12 97 LEU A C 1
ATOM 766 O O . LEU A 1 97 ? 1.978 3.298 -2.095 1.00 97.12 97 LEU A O 1
ATOM 770 N N . TRP A 1 98 ? 2.968 1.589 -1.046 1.00 97.44 98 TRP A N 1
ATOM 771 C CA . TRP A 1 98 ? 3.598 1.044 -2.243 1.00 97.44 98 TRP A CA 1
ATOM 772 C C . TRP A 1 98 ? 3.595 -0.478 -2.229 1.00 97.44 98 TRP A C 1
ATOM 774 O O . TRP A 1 98 ? 3.680 -1.107 -1.176 1.00 97.44 98 TRP A O 1
ATOM 784 N N . VAL A 1 99 ? 3.524 -1.065 -3.422 1.00 98.44 99 VAL A N 1
ATOM 785 C CA . VAL A 1 99 ? 3.661 -2.511 -3.639 1.00 98.44 99 VAL A CA 1
ATOM 786 C C . VAL A 1 99 ? 4.569 -2.777 -4.831 1.00 98.44 99 VAL A C 1
ATOM 788 O O . VAL A 1 99 ? 4.727 -1.938 -5.725 1.00 98.44 99 VAL A O 1
ATOM 791 N N . THR A 1 100 ? 5.179 -3.957 -4.865 1.00 98.06 100 THR A N 1
ATOM 792 C CA . THR A 1 100 ? 6.020 -4.375 -5.993 1.00 98.06 100 THR A CA 1
ATOM 793 C C . THR A 1 100 ? 5.184 -4.468 -7.276 1.00 98.06 100 THR A C 1
ATOM 795 O O . THR A 1 100 ? 4.127 -5.089 -7.291 1.00 98.06 100 THR A O 1
ATOM 798 N N . SER A 1 101 ? 5.639 -3.867 -8.379 1.00 98.25 101 SER A N 1
ATOM 799 C CA . SER A 1 101 ? 4.942 -3.926 -9.673 1.00 98.25 101 SER A CA 1
ATOM 800 C C . SER A 1 101 ? 5.388 -5.128 -10.502 1.00 98.25 101 SER A C 1
ATOM 802 O O . SER A 1 101 ? 6.551 -5.537 -10.469 1.00 98.25 101 SER A O 1
ATOM 804 N N . LYS A 1 102 ? 4.502 -5.648 -11.358 1.00 97.94 102 LYS A N 1
ATOM 805 C CA . LYS A 1 102 ? 4.860 -6.647 -12.380 1.00 97.94 102 LYS A CA 1
ATOM 806 C C . LYS A 1 102 ? 5.825 -6.106 -13.440 1.00 97.94 102 LYS A C 1
ATOM 808 O O . LYS A 1 102 ? 6.524 -6.889 -14.080 1.00 97.94 102 LYS A O 1
ATOM 813 N N . LYS A 1 103 ? 5.913 -4.777 -13.559 1.00 97.56 103 LYS A N 1
ATOM 814 C CA . LYS A 1 103 ? 6.909 -4.051 -14.364 1.00 97.56 103 LYS A CA 1
ATOM 815 C C . LYS A 1 103 ? 8.313 -4.079 -13.734 1.00 97.56 103 LYS A C 1
ATOM 817 O O . LYS A 1 103 ? 9.269 -3.671 -14.382 1.00 97.56 103 LYS A O 1
ATOM 822 N N . CYS A 1 104 ? 8.459 -4.548 -12.489 1.00 97.12 104 CYS A N 1
ATOM 823 C CA . CYS A 1 104 ? 9.769 -4.803 -11.900 1.00 97.12 104 CYS A CA 1
ATOM 824 C C . CYS A 1 104 ? 10.275 -6.205 -12.269 1.00 97.12 104 CYS A C 1
ATOM 826 O O . CYS A 1 104 ? 9.675 -7.230 -11.919 1.00 97.12 104 CYS A O 1
ATOM 828 N N . HIS A 1 105 ? 11.411 -6.242 -12.966 1.00 96.25 105 HIS A N 1
ATOM 829 C CA . HIS A 1 105 ? 11.981 -7.464 -13.541 1.00 96.25 105 HIS A CA 1
ATOM 830 C C . HIS A 1 105 ? 13.210 -8.004 -12.797 1.00 96.25 105 HIS A C 1
ATOM 832 O O . HIS A 1 105 ? 13.717 -9.062 -13.174 1.00 96.25 105 HIS A O 1
ATOM 838 N N . SER A 1 106 ? 13.686 -7.320 -11.751 1.00 95.25 106 SER A N 1
ATOM 839 C CA . SER A 1 106 ? 14.813 -7.804 -10.948 1.00 95.25 106 SER A CA 1
ATOM 840 C C . SER A 1 106 ? 14.453 -9.099 -10.214 1.00 95.25 106 SER A C 1
ATOM 842 O O . SER A 1 106 ? 13.289 -9.349 -9.890 1.00 95.25 106 SER A O 1
ATOM 844 N N . ASP A 1 107 ? 15.453 -9.929 -9.916 1.00 93.69 107 ASP A N 1
ATOM 845 C CA . ASP A 1 107 ? 15.220 -11.178 -9.182 1.00 93.69 107 ASP A CA 1
ATOM 846 C C . ASP A 1 107 ? 14.724 -10.929 -7.755 1.00 93.69 107 ASP A C 1
ATOM 848 O O . ASP A 1 107 ? 13.954 -11.730 -7.231 1.00 93.69 107 ASP A O 1
ATOM 852 N N . THR A 1 108 ? 15.080 -9.785 -7.162 1.00 92.81 108 THR A N 1
ATOM 853 C CA . THR A 1 108 ? 14.498 -9.309 -5.902 1.00 92.81 108 THR A CA 1
ATOM 854 C C . THR A 1 108 ? 12.984 -9.166 -6.017 1.00 92.81 108 THR A C 1
ATOM 856 O O . THR A 1 108 ? 12.255 -9.780 -5.247 1.00 92.81 108 THR A O 1
ATOM 859 N N . CYS A 1 109 ? 12.498 -8.440 -7.027 1.00 95.06 109 CYS A N 1
ATOM 860 C CA . CYS A 1 109 ? 11.066 -8.232 -7.229 1.00 95.06 109 CYS A CA 1
ATOM 861 C C . CYS A 1 109 ? 10.312 -9.530 -7.539 1.00 95.06 109 CYS A C 1
ATOM 863 O O . CYS A 1 109 ? 9.162 -9.685 -7.139 1.00 95.06 109 CYS A O 1
ATOM 865 N N . LYS A 1 110 ? 10.936 -10.480 -8.247 1.00 94.50 110 LYS A N 1
ATOM 866 C CA . LYS A 1 110 ? 10.301 -11.766 -8.588 1.00 94.50 110 LYS A CA 1
ATOM 867 C C . LYS A 1 110 ? 10.018 -12.655 -7.372 1.00 94.50 110 LYS A C 1
ATOM 869 O O . LYS A 1 110 ? 9.205 -13.564 -7.508 1.00 94.50 110 LYS A O 1
ATOM 874 N N . LYS A 1 111 ? 10.660 -12.415 -6.221 1.00 93.19 111 LYS A N 1
ATOM 875 C CA . LYS A 1 111 ? 10.370 -13.131 -4.964 1.00 93.19 111 LYS A CA 1
ATOM 876 C C . LYS A 1 111 ? 9.094 -12.659 -4.265 1.00 93.19 111 LYS A C 1
ATOM 878 O O . LYS A 1 111 ? 8.605 -13.360 -3.382 1.00 93.19 111 LYS A O 1
ATOM 883 N N . HIS A 1 112 ? 8.581 -11.497 -4.655 1.00 95.00 112 HIS A N 1
ATOM 884 C CA . HIS A 1 112 ? 7.426 -10.853 -4.042 1.00 95.00 112 HIS A CA 1
ATOM 885 C C . HIS A 1 112 ? 6.178 -11.023 -4.902 1.00 95.00 112 HIS A C 1
ATOM 887 O O . HIS A 1 112 ? 6.258 -11.226 -6.122 1.00 95.00 112 HIS A O 1
ATOM 893 N N . ASN A 1 113 ? 5.009 -10.895 -4.275 1.00 97.38 113 ASN A N 1
ATOM 894 C CA . ASN A 1 113 ? 3.774 -10.688 -5.020 1.00 97.38 113 ASN A CA 1
ATOM 895 C C . ASN A 1 113 ? 3.872 -9.368 -5.783 1.00 97.38 113 ASN A C 1
ATOM 897 O O . ASN A 1 113 ? 4.390 -8.371 -5.278 1.00 97.38 113 ASN A O 1
ATOM 901 N N . ARG A 1 114 ? 3.396 -9.369 -7.030 1.00 98.12 114 ARG A N 1
ATOM 902 C CA . ARG A 1 114 ? 3.567 -8.243 -7.949 1.00 98.12 114 ARG A CA 1
ATOM 903 C C . ARG A 1 114 ? 2.239 -7.790 -8.519 1.00 98.12 114 ARG A C 1
ATOM 905 O O . ARG A 1 114 ? 1.545 -8.583 -9.149 1.00 98.12 114 ARG A O 1
ATOM 912 N N . PHE A 1 115 ? 1.947 -6.507 -8.347 1.00 98.69 115 PHE A N 1
ATOM 913 C CA . PHE A 1 115 ? 0.745 -5.875 -8.860 1.00 98.69 115 PHE A CA 1
ATOM 914 C C . PHE A 1 115 ? 0.744 -5.840 -10.385 1.00 98.69 115 PHE A C 1
ATOM 916 O O . PHE A 1 115 ? 1.670 -5.328 -11.022 1.00 98.69 115 PHE A O 1
ATOM 923 N N . ASP A 1 116 ? -0.307 -6.414 -10.959 1.00 98.62 116 ASP A N 1
ATOM 924 C CA . ASP A 1 116 ? -0.575 -6.462 -12.385 1.00 98.62 116 ASP A CA 1
ATOM 925 C C . ASP A 1 116 ? -1.708 -5.486 -12.713 1.00 98.62 116 ASP A C 1
ATOM 927 O O . ASP A 1 116 ? -2.890 -5.804 -12.565 1.00 98.62 116 ASP A O 1
ATOM 931 N N . SER A 1 117 ? -1.344 -4.282 -13.157 1.00 98.12 117 SER A N 1
ATOM 932 C CA . SER A 1 117 ? -2.311 -3.233 -13.507 1.00 98.12 117 SER A CA 1
ATOM 933 C C . SER A 1 117 ? -3.270 -3.659 -14.619 1.00 98.12 117 SER A C 1
ATOM 935 O O . SER A 1 117 ? -4.412 -3.214 -14.633 1.00 98.12 117 SER A O 1
ATOM 937 N N . ALA A 1 118 ? -2.854 -4.562 -15.513 1.00 98.50 118 ALA A N 1
ATOM 938 C CA . ALA A 1 118 ? -3.700 -5.049 -16.602 1.00 98.50 118 ALA A CA 1
ATOM 939 C C . ALA A 1 118 ? -4.836 -5.971 -16.124 1.00 98.50 118 ALA A C 1
ATOM 941 O O . ALA A 1 118 ? -5.776 -6.222 -16.874 1.00 98.50 118 ALA A O 1
ATOM 942 N N . LYS A 1 119 ? -4.758 -6.486 -14.890 1.00 98.44 119 LYS A N 1
ATOM 943 C CA . LYS A 1 119 ? -5.780 -7.363 -14.302 1.00 98.44 119 LYS A CA 1
ATOM 944 C C . LYS A 1 119 ? -6.826 -6.629 -13.470 1.00 98.44 119 LYS A C 1
ATOM 946 O O . LYS A 1 119 ? -7.767 -7.273 -13.024 1.00 98.44 119 LYS A O 1
ATOM 951 N N . SER A 1 120 ? -6.662 -5.328 -13.238 1.00 98.69 120 SER A N 1
ATOM 952 C CA . SER A 1 120 ? -7.596 -4.544 -12.434 1.00 98.69 120 SER A CA 1
ATOM 953 C C . SER A 1 120 ? -8.461 -3.650 -13.316 1.00 98.69 120 SER A C 1
ATOM 955 O O . SER A 1 120 ? -7.954 -2.782 -14.022 1.00 98.69 120 SER A O 1
ATOM 957 N N . SER A 1 121 ? -9.780 -3.816 -13.239 1.00 98.69 121 SER A N 1
ATOM 958 C CA . SER A 1 121 ? -10.745 -2.978 -13.955 1.00 98.69 121 SER A CA 1
ATOM 959 C C . SER A 1 121 ? -10.920 -1.585 -13.342 1.00 98.69 121 SER A C 1
ATOM 961 O O . SER A 1 121 ? -11.513 -0.715 -13.974 1.00 98.69 121 SER A O 1
ATOM 963 N N . THR A 1 122 ? -10.444 -1.363 -12.112 1.00 98.69 122 THR A N 1
ATOM 964 C CA . THR A 1 122 ? -10.525 -0.069 -11.409 1.00 98.69 122 THR A CA 1
ATOM 965 C C . THR A 1 122 ? -9.213 0.715 -11.426 1.00 98.69 122 THR A C 1
ATOM 967 O O . THR A 1 122 ? -9.167 1.837 -10.919 1.00 98.69 122 THR A O 1
ATOM 970 N N . PHE A 1 123 ? -8.169 0.159 -12.047 1.00 98.62 123 PHE A N 1
ATOM 971 C CA . PHE A 1 123 ? -6.859 0.785 -12.155 1.00 98.62 123 PHE A CA 1
ATOM 972 C C . PHE A 1 123 ? -6.898 2.071 -12.985 1.00 98.62 123 PHE A C 1
ATOM 974 O O . PHE A 1 123 ? -7.442 2.114 -14.090 1.00 98.62 123 PHE A O 1
ATOM 981 N N . LYS A 1 124 ? -6.244 3.116 -12.474 1.00 98.12 124 LYS A N 1
ATOM 982 C CA . LYS A 1 124 ? -6.027 4.389 -13.165 1.00 98.12 124 LYS A CA 1
ATOM 983 C C . LYS A 1 124 ? -4.556 4.803 -13.022 1.00 98.12 124 LYS A C 1
ATOM 985 O O . LYS A 1 124 ? -4.097 5.028 -11.898 1.00 98.12 124 LYS A O 1
ATOM 990 N N . PRO A 1 125 ? -3.792 4.933 -14.120 1.00 96.69 125 PRO A N 1
ATOM 991 C CA . PRO A 1 125 ? -2.415 5.405 -14.037 1.00 96.69 125 PRO A CA 1
ATOM 992 C C . PRO A 1 125 ? -2.371 6.898 -13.671 1.00 96.69 125 PRO A C 1
ATOM 994 O O . PRO A 1 125 ? -3.176 7.680 -14.171 1.00 96.69 125 PRO A O 1
ATOM 997 N N . ILE A 1 126 ? -1.406 7.298 -12.834 1.00 94.81 126 ILE A N 1
ATOM 998 C CA . ILE A 1 126 ? -1.049 8.714 -12.606 1.00 94.81 126 ILE A CA 1
ATOM 999 C C . ILE A 1 126 ? 0.276 9.014 -13.315 1.00 94.81 126 ILE A C 1
ATOM 1001 O O . ILE A 1 126 ? 0.388 9.984 -14.054 1.00 94.81 126 ILE A O 1
ATOM 1005 N N . GLY A 1 127 ? 1.269 8.135 -13.151 1.00 89.25 127 GLY A N 1
ATOM 1006 C CA . GLY A 1 127 ? 2.505 8.131 -13.938 1.00 89.25 127 GLY A CA 1
ATOM 1007 C C . GLY A 1 127 ? 3.667 8.932 -13.349 1.00 89.25 127 GLY A C 1
ATOM 1008 O O . GLY A 1 127 ? 4.805 8.679 -13.747 1.00 89.25 127 GLY A O 1
ATOM 1009 N N . THR A 1 128 ? 3.416 9.823 -12.385 1.00 92.81 128 THR A N 1
ATOM 1010 C CA . THR A 1 128 ? 4.456 10.564 -11.653 1.00 92.81 128 THR A CA 1
ATOM 1011 C C . THR A 1 128 ? 5.413 9.601 -10.951 1.00 92.81 128 THR A C 1
ATOM 1013 O O . THR A 1 128 ? 4.973 8.712 -10.222 1.00 92.81 128 THR A O 1
ATOM 1016 N N . THR A 1 129 ? 6.715 9.767 -11.179 1.00 94.38 129 THR A N 1
ATOM 1017 C CA . THR A 1 129 ? 7.760 8.942 -10.558 1.00 94.38 129 THR A CA 1
ATOM 1018 C C . THR A 1 129 ? 7.973 9.337 -9.099 1.00 94.38 129 THR A C 1
ATOM 1020 O O . THR A 1 129 ? 7.958 10.519 -8.771 1.00 94.38 129 THR A O 1
ATOM 1023 N N . VAL A 1 130 ? 8.229 8.349 -8.244 1.00 93.38 130 VAL A N 1
ATOM 1024 C CA . VAL A 1 130 ? 8.615 8.531 -6.841 1.00 93.38 130 VAL A CA 1
ATOM 1025 C C . VAL A 1 130 ? 9.831 7.667 -6.519 1.00 93.38 130 VAL A C 1
ATOM 1027 O O . VAL A 1 130 ? 9.959 6.546 -7.019 1.00 93.38 130 VAL A O 1
ATOM 1030 N N . ILE A 1 131 ? 10.722 8.195 -5.686 1.00 94.38 131 ILE A N 1
ATOM 1031 C CA . ILE A 1 131 ? 11.851 7.464 -5.110 1.00 94.38 131 ILE A CA 1
ATOM 1032 C C . ILE A 1 131 ? 11.651 7.479 -3.599 1.00 94.38 131 ILE A C 1
ATOM 1034 O O . ILE A 1 131 ? 11.434 8.544 -3.028 1.00 94.38 131 ILE A O 1
ATOM 1038 N N . ILE A 1 132 ? 11.687 6.307 -2.969 1.00 91.88 132 ILE A N 1
ATOM 1039 C CA . ILE A 1 132 ? 11.567 6.180 -1.512 1.00 91.88 132 ILE A CA 1
ATOM 1040 C C . ILE A 1 132 ? 12.832 5.508 -0.996 1.00 91.88 132 ILE A C 1
ATOM 1042 O O . ILE A 1 132 ? 13.170 4.397 -1.420 1.00 91.88 132 ILE A O 1
ATOM 1046 N N . GLU A 1 133 ? 13.534 6.200 -0.106 1.00 91.25 133 GLU A N 1
ATOM 1047 C CA . GLU A 1 133 ? 14.789 5.746 0.484 1.00 91.25 133 GLU A CA 1
ATOM 1048 C C . GLU A 1 133 ? 14.546 5.000 1.799 1.00 91.25 133 GLU A C 1
ATOM 1050 O O . GLU A 1 133 ? 13.768 5.417 2.651 1.00 91.25 133 GLU A O 1
ATOM 1055 N N . TYR A 1 134 ? 15.246 3.881 1.955 1.00 86.25 134 TYR A N 1
ATOM 1056 C CA . TYR A 1 134 ? 15.194 2.967 3.089 1.00 86.25 134 TYR A CA 1
ATOM 1057 C C . TYR A 1 134 ? 16.618 2.663 3.553 1.00 86.25 134 TYR A C 1
ATOM 1059 O O . TYR A 1 134 ? 17.149 1.580 3.300 1.00 86.25 134 TYR A O 1
ATOM 1067 N N . GLY A 1 135 ? 17.251 3.635 4.213 1.00 85.06 135 GLY A N 1
ATOM 1068 C CA . GLY A 1 135 ? 18.609 3.510 4.744 1.00 85.06 135 GLY A CA 1
ATOM 1069 C C . GLY A 1 135 ? 19.626 3.115 3.669 1.00 85.06 135 GLY A C 1
ATOM 1070 O O . GLY A 1 1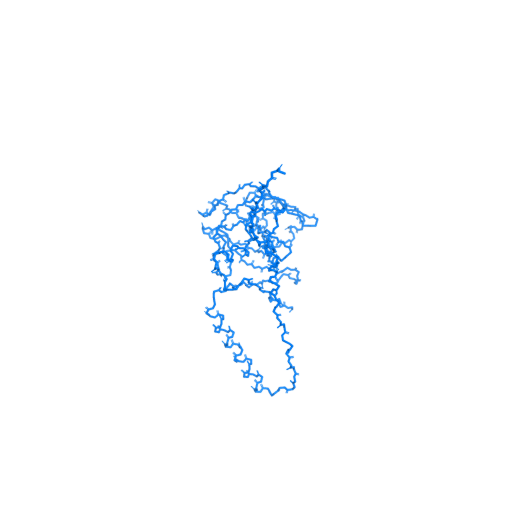35 ? 20.129 3.958 2.940 1.00 85.06 135 GLY A O 1
ATOM 1071 N N . THR A 1 136 ? 19.937 1.821 3.579 1.00 82.19 136 THR A N 1
ATOM 1072 C CA . THR A 1 136 ? 20.903 1.254 2.623 1.00 82.19 136 THR A CA 1
ATOM 1073 C C . THR A 1 136 ? 20.303 0.843 1.276 1.00 82.19 136 THR A C 1
ATOM 1075 O O . THR A 1 136 ? 21.035 0.378 0.403 1.00 82.19 136 THR A O 1
ATOM 1078 N N . GLY A 1 137 ? 18.991 0.984 1.092 1.00 90.44 137 GLY A N 1
ATOM 1079 C CA . GLY A 1 137 ? 18.307 0.658 -0.153 1.00 90.44 137 GLY A CA 1
ATOM 1080 C C . GLY A 1 137 ? 17.253 1.690 -0.519 1.00 90.44 137 GLY A C 1
ATOM 1081 O O . GLY A 1 137 ? 16.945 2.598 0.241 1.00 90.44 137 GLY A O 1
ATOM 1082 N N . ASN A 1 138 ? 16.674 1.539 -1.700 1.00 94.25 138 ASN A N 1
ATOM 1083 C CA . ASN A 1 138 ? 15.563 2.358 -2.162 1.00 94.25 138 ASN A CA 1
ATOM 1084 C C . ASN A 1 138 ? 14.612 1.559 -3.055 1.00 94.25 138 ASN A C 1
ATOM 1086 O O . ASN A 1 138 ? 14.949 0.480 -3.561 1.00 94.25 138 ASN A O 1
ATOM 1090 N N . ILE A 1 139 ? 13.433 2.130 -3.274 1.00 95.69 139 ILE A N 1
ATOM 1091 C CA . ILE A 1 139 ? 12.553 1.751 -4.374 1.00 95.69 139 ILE A CA 1
ATOM 1092 C C . ILE A 1 139 ? 12.393 2.937 -5.320 1.00 95.69 139 ILE A C 1
ATOM 1094 O O . ILE A 1 139 ? 12.420 4.094 -4.901 1.00 95.69 139 ILE A O 1
ATOM 1098 N N . VAL A 1 140 ? 12.208 2.635 -6.601 1.00 96.94 140 VAL A N 1
ATOM 1099 C CA . VAL A 1 140 ? 11.759 3.592 -7.615 1.00 96.94 140 VAL A CA 1
ATOM 1100 C C . VAL A 1 140 ? 10.426 3.090 -8.134 1.00 96.94 140 VAL A C 1
ATOM 1102 O O . VAL A 1 140 ? 10.308 1.928 -8.537 1.00 96.94 140 VAL A O 1
ATOM 1105 N N . GLY A 1 141 ? 9.419 3.952 -8.129 1.00 96.44 141 GLY A N 1
ATOM 1106 C CA . GLY A 1 141 ? 8.076 3.596 -8.554 1.00 96.44 141 GLY A CA 1
ATOM 1107 C C . GLY A 1 141 ? 7.371 4.698 -9.320 1.00 96.44 141 GLY A C 1
ATOM 1108 O O . GLY A 1 141 ? 7.900 5.790 -9.518 1.00 96.44 141 GLY A O 1
ATOM 1109 N N . LYS A 1 142 ? 6.152 4.392 -9.755 1.00 96.38 142 LYS A N 1
ATOM 1110 C CA . LYS A 1 142 ? 5.229 5.358 -10.351 1.00 96.38 142 LYS A CA 1
ATOM 1111 C C . LYS A 1 142 ? 3.928 5.358 -9.578 1.00 96.38 142 LYS A C 1
ATOM 1113 O O . LYS A 1 142 ? 3.411 4.290 -9.255 1.00 96.38 142 LYS A O 1
ATOM 1118 N N . PHE A 1 143 ? 3.382 6.538 -9.321 1.00 96.56 143 PHE A N 1
ATOM 1119 C CA . PHE A 1 143 ? 2.067 6.642 -8.720 1.00 96.56 143 PHE A CA 1
ATOM 1120 C C . PHE A 1 143 ? 0.989 6.120 -9.667 1.00 96.56 143 PHE A C 1
ATOM 1122 O O . PHE A 1 143 ? 1.003 6.341 -10.885 1.00 96.56 143 PHE A O 1
ATOM 1129 N N . ALA A 1 144 ? 0.028 5.443 -9.067 1.00 96.94 144 ALA A N 1
ATOM 1130 C CA . ALA A 1 144 ? -1.196 4.986 -9.677 1.00 96.94 144 ALA A CA 1
ATOM 1131 C C . ALA A 1 144 ? -2.322 5.069 -8.650 1.00 96.94 144 ALA A C 1
ATOM 1133 O O . ALA A 1 144 ? -2.109 5.381 -7.478 1.00 96.94 144 ALA A O 1
ATOM 1134 N N . LYS A 1 145 ? -3.534 4.810 -9.116 1.00 97.44 145 LYS A N 1
ATOM 1135 C CA . LYS A 1 145 ? -4.740 4.826 -8.312 1.00 97.44 145 LYS A CA 1
ATOM 1136 C C . LYS A 1 145 ? -5.529 3.552 -8.558 1.00 97.44 145 LYS A C 1
ATOM 1138 O O . LYS A 1 145 ? -5.685 3.144 -9.707 1.00 97.44 145 LYS A O 1
ATOM 1143 N N . ASP A 1 146 ? -6.026 2.936 -7.495 1.00 98.62 146 ASP A N 1
ATOM 1144 C CA . ASP A 1 146 ? -6.910 1.778 -7.597 1.00 98.62 146 ASP A CA 1
ATOM 1145 C C . ASP A 1 146 ? -7.787 1.628 -6.341 1.00 98.62 146 ASP A C 1
ATOM 1147 O O . ASP A 1 146 ? -7.711 2.431 -5.411 1.00 98.62 146 ASP A O 1
ATOM 1151 N N . THR A 1 147 ? -8.650 0.618 -6.320 1.00 98.62 147 THR A N 1
ATOM 1152 C CA . THR A 1 147 ? -9.426 0.236 -5.140 1.00 98.62 147 THR A CA 1
ATOM 1153 C C . THR A 1 147 ? -8.534 -0.534 -4.171 1.00 98.62 147 THR A C 1
ATOM 1155 O O . THR A 1 147 ? -7.947 -1.548 -4.548 1.00 98.62 147 THR A O 1
ATOM 1158 N N . LEU A 1 148 ? -8.455 -0.068 -2.927 1.00 98.62 148 LEU A N 1
ATOM 1159 C CA . LEU A 1 148 ? -7.791 -0.751 -1.822 1.00 98.62 148 LEU A CA 1
ATOM 1160 C C . LEU A 1 148 ? -8.837 -1.477 -0.971 1.00 98.62 148 LEU A C 1
ATOM 1162 O O . LEU A 1 148 ? -9.807 -0.878 -0.512 1.00 98.62 148 LEU A O 1
ATOM 1166 N N . LEU A 1 149 ? -8.616 -2.764 -0.735 1.00 97.88 149 LEU A N 1
ATOM 1167 C CA . LEU A 1 149 ? -9.355 -3.584 0.213 1.00 97.88 149 LEU A CA 1
ATOM 1168 C C . LEU A 1 149 ? -8.444 -3.873 1.410 1.00 97.88 149 LEU A C 1
ATOM 1170 O O . LEU A 1 149 ? -7.368 -4.438 1.244 1.00 97.88 149 LEU A O 1
ATOM 1174 N N . MET A 1 150 ? -8.861 -3.503 2.613 1.00 94.44 150 MET A N 1
ATOM 1175 C CA . MET A 1 150 ? -8.127 -3.822 3.843 1.00 94.44 150 MET A CA 1
ATOM 1176 C C . MET A 1 150 ? -9.102 -3.916 5.004 1.00 94.44 150 MET A C 1
ATOM 1178 O O . MET A 1 150 ? -10.023 -3.105 5.084 1.00 94.44 150 MET A O 1
ATOM 1182 N N . SER A 1 151 ? -8.928 -4.878 5.910 1.00 86.69 151 SER A N 1
ATOM 1183 C CA . SER A 1 151 ? -9.724 -4.929 7.142 1.00 86.69 151 SER A CA 1
ATOM 1184 C C . SER A 1 151 ? -11.252 -4.995 6.940 1.00 86.69 151 SER A C 1
ATOM 1186 O O . SER A 1 151 ? -12.005 -4.499 7.774 1.00 86.69 151 SER A O 1
ATOM 1188 N N . GLY A 1 152 ? -11.733 -5.528 5.810 1.00 88.75 152 GLY A N 1
ATOM 1189 C CA . GLY A 1 152 ? -13.157 -5.484 5.427 1.00 88.75 152 GLY A CA 1
ATOM 1190 C C . GLY A 1 152 ? -13.656 -4.117 4.923 1.00 88.75 152 GLY A C 1
ATOM 1191 O O . GLY A 1 152 ? -14.824 -3.979 4.565 1.00 88.75 152 GLY A O 1
ATOM 1192 N N . LEU A 1 153 ? -12.782 -3.112 4.852 1.00 93.94 153 LEU A N 1
ATOM 1193 C CA . LEU A 1 153 ? -13.047 -1.788 4.298 1.00 93.94 153 LEU A CA 1
ATOM 1194 C C . LEU A 1 153 ? -12.622 -1.730 2.830 1.00 93.94 153 LEU A C 1
ATOM 1196 O O . LEU A 1 153 ? -11.563 -2.226 2.450 1.00 93.94 153 LEU A O 1
ATOM 1200 N N . THR A 1 154 ? -13.444 -1.082 2.008 1.00 97.06 154 THR A N 1
ATOM 1201 C CA . THR A 1 154 ? -13.141 -0.801 0.600 1.00 97.06 154 THR A CA 1
ATOM 1202 C C . THR A 1 154 ? -12.899 0.692 0.428 1.00 97.06 154 THR A C 1
ATOM 1204 O O . THR A 1 154 ? -13.842 1.481 0.485 1.00 97.06 154 THR A O 1
ATOM 1207 N N . VAL A 1 155 ? -11.644 1.071 0.207 1.00 97.62 155 VAL A N 1
ATOM 1208 C CA . VAL A 1 155 ? -11.201 2.445 -0.036 1.00 97.62 155 VAL A CA 1
ATOM 1209 C C . VAL A 1 155 ? -11.077 2.650 -1.542 1.00 97.62 155 VAL A C 1
ATOM 1211 O O . VAL A 1 155 ? -10.230 2.046 -2.203 1.00 97.62 155 VAL A O 1
ATOM 1214 N N . LYS A 1 156 ? -11.945 3.482 -2.115 1.00 97.94 156 LYS A N 1
ATOM 1215 C CA . LYS A 1 156 ? -11.926 3.765 -3.556 1.00 97.94 156 LYS A CA 1
ATOM 1216 C C . LYS A 1 156 ? -10.856 4.790 -3.890 1.00 97.94 156 LYS A C 1
ATOM 1218 O O . LYS A 1 156 ? -10.532 5.636 -3.063 1.00 97.94 156 LYS A O 1
ATOM 1223 N N . ASP A 1 157 ? -10.368 4.742 -5.128 1.00 96.69 157 ASP A N 1
ATOM 1224 C CA . ASP A 1 157 ? -9.474 5.761 -5.681 1.00 96.69 157 ASP A CA 1
ATOM 1225 C C . ASP A 1 157 ? -8.228 6.029 -4.797 1.00 96.69 157 ASP A C 1
ATOM 1227 O O . ASP A 1 157 ? -7.706 7.148 -4.765 1.00 96.69 157 ASP A O 1
ATOM 1231 N N . GLN A 1 158 ? -7.720 4.990 -4.122 1.00 97.81 158 GLN A N 1
ATOM 1232 C CA . GLN A 1 158 ? -6.525 5.056 -3.290 1.00 97.81 158 GLN A CA 1
ATOM 1233 C C . GLN A 1 158 ? -5.286 5.229 -4.164 1.00 97.81 158 GLN A C 1
ATOM 1235 O O . GLN A 1 158 ? -5.023 4.421 -5.055 1.00 97.81 158 GLN A O 1
ATOM 1240 N N . VAL A 1 159 ? -4.493 6.260 -3.876 1.00 96.75 159 VAL A N 1
ATOM 1241 C CA . VAL A 1 159 ? -3.194 6.457 -4.522 1.00 96.75 159 VAL A CA 1
ATOM 1242 C C . VAL A 1 159 ? -2.148 5.550 -3.879 1.00 96.75 159 VAL A C 1
ATOM 1244 O O . VAL A 1 159 ? -2.054 5.463 -2.657 1.00 96.75 159 VAL A O 1
ATOM 1247 N N . PHE A 1 160 ? -1.342 4.889 -4.699 1.00 97.62 160 PHE A N 1
ATOM 1248 C CA . PHE A 1 160 ? -0.208 4.083 -4.257 1.00 97.62 160 PHE A CA 1
ATOM 1249 C C . PHE A 1 160 ? 0.911 4.126 -5.297 1.00 97.62 160 PHE A C 1
ATOM 1251 O O . PHE A 1 160 ? 0.687 4.509 -6.447 1.00 97.62 160 PHE A O 1
ATOM 1258 N N . ALA A 1 161 ? 2.122 3.736 -4.909 1.00 97.31 161 ALA A N 1
ATOM 1259 C CA . ALA A 1 161 ? 3.236 3.598 -5.836 1.00 97.31 161 ALA A CA 1
ATOM 1260 C C . ALA A 1 161 ? 3.401 2.144 -6.306 1.00 97.31 161 ALA A C 1
ATOM 1262 O O . ALA A 1 161 ? 3.586 1.221 -5.512 1.00 97.31 161 ALA A O 1
ATOM 1263 N N . GLU A 1 162 ? 3.392 1.952 -7.624 1.00 97.69 162 GLU A N 1
ATOM 1264 C CA . GLU A 1 162 ? 3.869 0.738 -8.278 1.00 97.69 162 GLU A CA 1
ATOM 1265 C C . GLU A 1 162 ? 5.407 0.761 -8.281 1.00 97.69 162 GLU A C 1
ATOM 1267 O O . GLU A 1 162 ? 6.004 1.485 -9.081 1.00 97.69 162 GLU A O 1
ATOM 1272 N N . ALA A 1 163 ? 6.072 -0.018 -7.421 1.00 97.81 163 ALA A N 1
ATOM 1273 C CA . ALA A 1 163 ? 7.535 -0.092 -7.408 1.00 97.81 163 ALA A CA 1
ATOM 1274 C C . ALA A 1 163 ? 8.047 -0.850 -8.645 1.00 97.81 163 ALA A C 1
ATOM 1276 O O . ALA A 1 163 ? 7.883 -2.067 -8.769 1.00 97.81 163 ALA A O 1
ATOM 1277 N N . THR A 1 164 ? 8.655 -0.120 -9.580 1.00 97.69 164 THR A N 1
ATOM 1278 C CA . THR A 1 164 ? 9.192 -0.634 -10.849 1.00 97.69 164 THR A CA 1
ATOM 1279 C C . THR A 1 164 ? 10.659 -1.043 -10.749 1.00 97.69 164 THR A C 1
ATOM 1281 O O . THR A 1 164 ? 11.142 -1.792 -11.593 1.00 97.69 164 THR A O 1
ATOM 1284 N N . ALA A 1 165 ? 11.367 -0.580 -9.718 1.00 96.88 165 ALA A N 1
ATOM 1285 C CA . ALA A 1 165 ? 12.705 -1.032 -9.363 1.00 96.88 165 ALA A CA 1
ATOM 1286 C C . ALA A 1 165 ? 12.882 -1.023 -7.840 1.00 96.88 165 ALA A C 1
ATOM 1288 O O . ALA A 1 165 ? 12.282 -0.210 -7.139 1.00 96.88 165 ALA A O 1
ATOM 1289 N N . GLN A 1 166 ? 13.718 -1.929 -7.34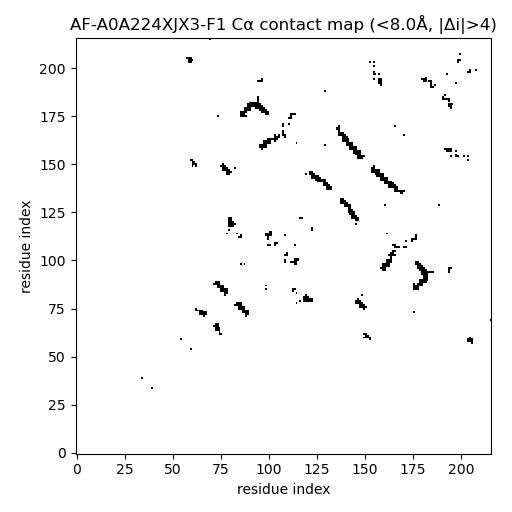0 1.00 95.12 166 GLN A N 1
ATOM 1290 C CA . GLN A 1 166 ? 14.070 -2.046 -5.927 1.00 95.12 166 GLN A CA 1
ATOM 1291 C C . GLN A 1 166 ? 15.557 -2.371 -5.821 1.00 95.12 166 GLN A C 1
ATOM 1293 O O . GLN A 1 166 ? 16.077 -3.168 -6.611 1.00 95.12 166 GLN A O 1
ATOM 1298 N N . SER A 1 167 ? 16.225 -1.789 -4.828 1.00 94.50 167 SER A N 1
ATOM 1299 C CA . SER A 1 167 ? 17.562 -2.217 -4.420 1.00 94.50 167 SER A CA 1
ATOM 1300 C C . SER A 1 167 ? 17.574 -3.709 -4.060 1.00 94.50 167 SER A C 1
ATOM 1302 O O . SER A 1 167 ? 16.553 -4.299 -3.709 1.00 94.50 167 SER A O 1
ATOM 1304 N N . ARG A 1 168 ? 18.735 -4.371 -4.142 1.00 92.19 168 ARG A N 1
ATOM 1305 C CA . ARG A 1 168 ? 18.831 -5.782 -3.728 1.00 92.19 168 ARG A CA 1
ATOM 1306 C C . ARG A 1 168 ? 18.661 -5.925 -2.219 1.00 92.19 168 ARG A C 1
ATOM 1308 O O . ARG A 1 168 ? 17.840 -6.716 -1.775 1.00 92.19 168 ARG A O 1
ATOM 1315 N N . TYR A 1 169 ? 19.416 -5.161 -1.442 1.00 89.25 169 TYR A N 1
ATOM 1316 C CA . TYR A 1 169 ? 19.266 -5.097 0.009 1.00 89.25 169 TYR A CA 1
ATOM 1317 C C . TYR A 1 169 ? 18.506 -3.818 0.392 1.00 89.25 169 TYR A C 1
ATOM 1319 O O . TYR A 1 169 ? 18.684 -2.807 -0.288 1.00 89.25 169 TYR A O 1
ATOM 1327 N N . PRO A 1 170 ? 17.640 -3.857 1.421 1.00 87.75 170 PRO A N 1
ATOM 1328 C CA . PRO A 1 170 ? 17.285 -5.020 2.254 1.00 87.75 170 PRO A CA 1
ATOM 1329 C C . PRO A 1 170 ? 16.232 -5.963 1.625 1.00 87.75 170 PRO A C 1
ATOM 1331 O O . PRO A 1 170 ? 15.982 -7.051 2.141 1.00 87.75 170 PRO A O 1
ATOM 1334 N N . PHE A 1 171 ? 15.634 -5.586 0.494 1.00 89.94 171 PHE A N 1
ATOM 1335 C CA . PHE A 1 171 ? 14.411 -6.197 -0.050 1.00 89.94 171 PHE A CA 1
ATOM 1336 C C . PHE A 1 171 ? 14.506 -7.683 -0.439 1.00 89.94 171 PHE A C 1
ATOM 1338 O O . PHE A 1 171 ? 13.487 -8.366 -0.461 1.00 89.94 171 PHE A O 1
ATOM 1345 N N . ILE A 1 172 ? 15.700 -8.219 -0.715 1.00 88.69 172 ILE A N 1
ATOM 1346 C CA . ILE A 1 172 ? 15.911 -9.651 -1.003 1.00 88.69 172 ILE A CA 1
ATOM 1347 C C . ILE A 1 172 ? 15.716 -10.546 0.230 1.00 88.69 172 ILE A C 1
ATOM 1349 O O . ILE A 1 172 ? 15.492 -11.750 0.076 1.00 88.69 172 ILE A O 1
ATOM 1353 N N . MET A 1 173 ? 15.851 -9.964 1.427 1.00 85.44 173 MET A N 1
ATOM 1354 C CA . MET A 1 173 ? 15.707 -10.639 2.719 1.00 85.44 173 MET A CA 1
ATOM 1355 C C . MET A 1 173 ? 14.295 -10.510 3.288 1.00 85.44 173 MET A C 1
ATOM 1357 O O . MET A 1 173 ? 13.891 -11.343 4.099 1.00 85.44 173 MET A O 1
ATOM 1361 N N . SER A 1 174 ? 13.546 -9.490 2.865 1.00 85.75 174 SER A N 1
ATOM 1362 C CA . SER A 1 174 ? 12.158 -9.323 3.281 1.00 85.75 174 SER A CA 1
ATOM 1363 C C . SER A 1 174 ? 11.272 -10.381 2.625 1.00 85.75 174 SER A C 1
ATOM 1365 O O . SER A 1 174 ? 11.517 -10.822 1.502 1.00 85.75 174 SER A O 1
ATOM 1367 N N . LYS A 1 175 ? 10.223 -10.788 3.338 1.00 85.75 175 LYS A N 1
ATOM 1368 C CA . LYS A 1 175 ? 9.134 -11.611 2.792 1.00 85.75 175 LYS A CA 1
ATOM 1369 C C . LYS A 1 175 ? 7.910 -10.767 2.438 1.00 85.75 175 LYS A C 1
ATOM 1371 O O . LYS A 1 175 ? 6.864 -11.342 2.159 1.00 85.75 175 LYS A O 1
ATOM 1376 N N . LEU A 1 176 ? 8.005 -9.445 2.543 1.00 90.25 176 LEU A N 1
ATOM 1377 C CA . LEU A 1 176 ? 6.879 -8.530 2.431 1.00 90.25 176 LEU A CA 1
ATOM 1378 C C . LEU A 1 176 ? 6.896 -7.852 1.067 1.00 90.25 176 LEU A C 1
ATOM 1380 O O . LEU A 1 176 ? 7.949 -7.524 0.528 1.00 90.25 176 LEU A O 1
ATOM 1384 N N . ASP A 1 177 ? 5.704 -7.659 0.517 1.00 96.19 177 ASP A N 1
ATOM 1385 C CA . ASP A 1 177 ? 5.494 -7.265 -0.872 1.00 96.19 177 ASP A CA 1
ATOM 1386 C C . ASP A 1 177 ? 5.426 -5.731 -1.041 1.00 96.19 177 ASP A C 1
ATOM 1388 O O . ASP A 1 177 ? 5.454 -5.228 -2.173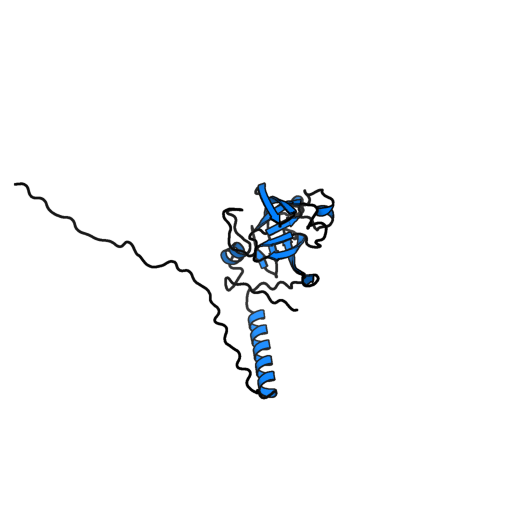 1.00 96.19 177 ASP A O 1
ATOM 1392 N N . GLY A 1 178 ? 5.336 -5.000 0.080 1.00 96.56 178 GLY A N 1
ATOM 1393 C CA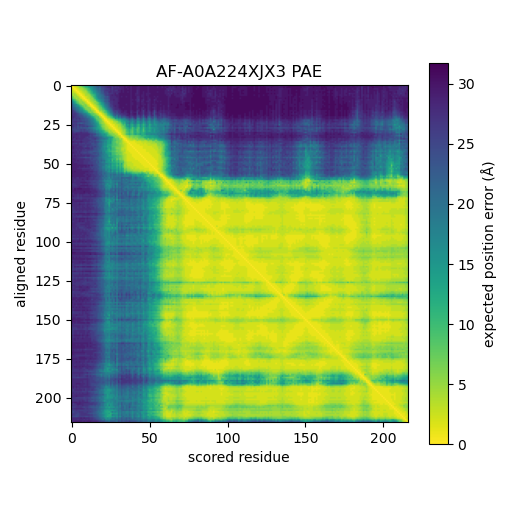 . GLY A 1 178 ? 5.174 -3.550 0.134 1.00 96.56 178 GLY A CA 1
ATOM 1394 C C . GLY A 1 178 ? 5.093 -2.961 1.547 1.00 96.56 178 GLY A C 1
ATOM 1395 O O . GLY A 1 178 ? 5.273 -3.654 2.552 1.00 96.56 178 GLY A O 1
ATOM 1396 N N . VAL A 1 179 ? 4.778 -1.666 1.610 1.00 96.56 179 VAL A N 1
ATOM 1397 C CA . VAL A 1 179 ? 4.545 -0.900 2.848 1.00 96.56 179 VAL A CA 1
ATOM 1398 C C . VAL A 1 179 ? 3.280 -0.073 2.680 1.00 96.56 179 VAL A C 1
ATOM 1400 O O . VAL A 1 179 ? 3.065 0.516 1.625 1.00 96.56 179 VAL A O 1
ATOM 1403 N N . LEU A 1 180 ? 2.459 -0.013 3.723 1.00 96.88 180 LEU A N 1
ATOM 1404 C CA . LEU A 1 180 ? 1.305 0.863 3.855 1.00 96.88 180 LEU A CA 1
ATOM 1405 C C . LEU A 1 180 ? 1.640 1.953 4.875 1.00 96.88 180 LEU A C 1
ATOM 1407 O O . LEU A 1 180 ? 1.636 1.707 6.081 1.00 96.88 180 LEU A O 1
ATOM 1411 N N . GLY A 1 181 ? 1.931 3.153 4.372 1.00 94.31 181 GLY A N 1
ATOM 1412 C CA . GLY A 1 181 ? 2.189 4.325 5.201 1.00 94.31 181 GLY A CA 1
ATOM 1413 C C . GLY A 1 181 ? 0.937 4.841 5.921 1.00 94.31 181 GLY A C 1
ATOM 1414 O O . GLY A 1 181 ? -0.131 4.985 5.320 1.00 94.31 181 GLY A O 1
ATOM 1415 N N . LEU A 1 182 ? 1.087 5.133 7.211 1.00 92.44 182 LEU A N 1
ATOM 1416 C CA . LEU A 1 182 ? 0.056 5.642 8.123 1.00 92.44 182 LEU A CA 1
ATOM 1417 C C . LEU A 1 182 ? 0.423 7.003 8.732 1.00 92.44 182 LEU A C 1
ATOM 1419 O O . LEU A 1 182 ? -0.264 7.482 9.633 1.00 92.44 182 LEU A O 1
ATOM 1423 N N . SER A 1 183 ? 1.514 7.620 8.278 1.00 89.44 183 SER A N 1
ATOM 1424 C CA . SER A 1 183 ? 1.876 8.974 8.688 1.00 89.44 183 SER A CA 1
ATOM 1425 C C . SER A 1 183 ? 0.951 10.023 8.057 1.00 89.44 183 SER A C 1
ATOM 1427 O O . SER A 1 183 ? 0.147 9.751 7.158 1.00 89.44 183 SER A O 1
ATOM 1429 N N . PHE A 1 184 ? 1.090 11.258 8.531 1.00 86.75 184 PHE A N 1
ATOM 1430 C CA . PHE A 1 184 ? 0.436 12.423 7.954 1.00 86.75 184 PHE A CA 1
ATOM 1431 C C . PHE A 1 184 ? 0.859 12.643 6.488 1.00 86.75 184 PHE A C 1
ATOM 1433 O O . PHE A 1 184 ? 1.916 12.160 6.061 1.00 86.75 184 PHE A O 1
ATOM 1440 N N . PRO A 1 185 ? 0.047 13.373 5.699 1.00 83.88 185 PRO A N 1
ATOM 1441 C CA . PRO A 1 185 ? 0.427 13.773 4.350 1.00 83.88 185 PRO A CA 1
ATOM 1442 C C . PRO A 1 185 ? 1.777 14.500 4.333 1.00 83.88 185 PRO A C 1
ATOM 1444 O O . PRO A 1 185 ? 2.023 15.376 5.161 1.00 83.88 185 PRO A O 1
ATOM 1447 N N . ASP A 1 186 ? 2.623 14.157 3.364 1.00 79.94 186 ASP A N 1
ATOM 1448 C CA . ASP A 1 186 ? 3.931 14.774 3.156 1.00 79.94 186 ASP A CA 1
ATOM 1449 C C . ASP A 1 186 ? 4.000 15.381 1.752 1.00 79.94 186 ASP A C 1
ATOM 1451 O O . ASP A 1 186 ? 4.209 14.693 0.747 1.00 79.94 186 ASP A O 1
ATOM 1455 N N . ASN A 1 187 ? 3.850 16.705 1.704 1.00 76.12 187 ASN A N 1
ATOM 1456 C CA . ASN A 1 187 ? 3.858 17.478 0.466 1.00 76.12 187 ASN A CA 1
ATOM 1457 C C . ASN A 1 187 ? 5.211 17.433 -0.265 1.00 76.12 187 ASN A C 1
ATOM 1459 O O . ASN A 1 187 ? 5.260 17.793 -1.440 1.00 76.12 187 ASN A O 1
ATOM 1463 N N . SER A 1 188 ? 6.297 17.016 0.399 1.00 68.12 188 SER A N 1
ATOM 1464 C CA . SER A 1 188 ? 7.617 16.870 -0.227 1.00 68.12 188 SER A CA 1
ATOM 1465 C C . SER A 1 188 ? 7.729 15.610 -1.090 1.00 68.12 188 SER A C 1
ATOM 1467 O O . SER A 1 188 ? 8.485 15.597 -2.060 1.00 68.12 188 SER A O 1
ATOM 1469 N N . ILE A 1 189 ? 6.942 14.574 -0.780 1.00 67.81 189 ILE A N 1
ATOM 1470 C CA . ILE A 1 189 ? 6.932 13.300 -1.508 1.00 67.81 189 ILE A CA 1
ATOM 1471 C C . ILE A 1 189 ? 5.823 13.302 -2.559 1.00 67.81 189 ILE A C 1
ATOM 1473 O O . ILE A 1 189 ? 6.038 12.885 -3.699 1.00 67.81 189 ILE A O 1
ATOM 1477 N N . SER A 1 190 ? 4.620 13.743 -2.180 1.00 67.00 190 SER A N 1
ATOM 1478 C CA . SER A 1 190 ? 3.469 13.806 -3.078 1.00 67.00 190 SER A CA 1
ATOM 1479 C C . SER A 1 190 ? 2.306 14.568 -2.445 1.00 67.00 190 SER A C 1
ATOM 1481 O O . SER A 1 190 ? 1.955 14.329 -1.294 1.00 67.00 190 SER A O 1
ATOM 1483 N N . ASN A 1 191 ? 1.612 15.399 -3.225 1.00 69.12 191 ASN A N 1
ATOM 1484 C CA . ASN A 1 191 ? 0.368 16.050 -2.797 1.00 69.12 191 ASN A CA 1
ATOM 1485 C C . ASN A 1 191 ? -0.859 15.123 -2.961 1.00 69.12 191 ASN A C 1
ATOM 1487 O O . ASN A 1 191 ? -1.895 15.519 -3.494 1.00 69.12 191 ASN A O 1
ATOM 1491 N N . THR A 1 192 ? -0.716 13.843 -2.608 1.00 72.44 192 THR A N 1
ATOM 1492 C CA . THR A 1 192 ? -1.748 12.811 -2.806 1.00 72.44 192 THR A CA 1
ATOM 1493 C C . THR A 1 192 ? -2.345 12.358 -1.485 1.00 72.44 192 THR A C 1
ATOM 1495 O O . THR A 1 192 ? -1.623 12.212 -0.502 1.00 72.44 192 THR A O 1
ATOM 1498 N N . SER A 1 193 ? -3.644 12.051 -1.485 1.00 85.31 193 SER A N 1
ATOM 1499 C CA . SER A 1 193 ? -4.347 11.535 -0.308 1.00 85.31 193 SER A CA 1
ATOM 1500 C C . SER A 1 193 ? -3.725 10.232 0.207 1.00 85.31 193 SER A C 1
ATOM 1502 O O . SER A 1 193 ? -3.573 9.256 -0.536 1.00 85.31 193 SER A O 1
ATOM 1504 N N . THR A 1 194 ? -3.392 10.219 1.497 1.00 92.75 194 THR A N 1
ATOM 1505 C CA . THR A 1 194 ? -2.936 9.029 2.228 1.00 92.75 194 THR A CA 1
ATOM 1506 C C . THR A 1 194 ? -4.084 8.036 2.423 1.00 92.75 194 THR A C 1
ATOM 1508 O O . THR A 1 194 ? -5.254 8.363 2.203 1.00 92.75 194 THR A O 1
ATOM 1511 N N . VAL A 1 195 ? -3.765 6.818 2.872 1.00 94.38 195 VAL A N 1
ATOM 1512 C CA . VAL A 1 195 ? -4.789 5.817 3.219 1.00 94.38 195 VAL A CA 1
ATOM 1513 C C . VAL A 1 195 ? -5.716 6.334 4.320 1.00 94.38 195 VAL A C 1
ATOM 1515 O O . VAL A 1 195 ? -6.934 6.236 4.192 1.00 94.38 195 VAL A O 1
ATOM 1518 N N . LEU A 1 196 ? -5.159 6.952 5.366 1.00 92.00 196 LEU A N 1
ATOM 1519 C CA . LEU A 1 196 ? -5.948 7.520 6.461 1.00 92.00 196 LEU A CA 1
ATOM 1520 C C . LEU A 1 196 ? -6.835 8.681 6.001 1.00 92.00 196 LEU A C 1
ATOM 1522 O O . LEU A 1 196 ? -8.003 8.728 6.381 1.00 92.00 196 LEU A O 1
ATOM 1526 N N . ASN A 1 197 ? -6.331 9.571 5.140 1.00 91.94 197 ASN A N 1
ATOM 1527 C CA . ASN A 1 197 ? -7.144 10.652 4.581 1.00 91.94 197 ASN A CA 1
ATOM 1528 C C . ASN A 1 197 ? -8.339 10.093 3.807 1.00 91.94 197 ASN A C 1
ATOM 1530 O O . ASN A 1 197 ? -9.469 10.498 4.060 1.00 91.94 197 ASN A O 1
ATOM 1534 N N . ASN A 1 198 ? -8.113 9.114 2.926 1.00 94.62 198 ASN A N 1
ATOM 1535 C CA . ASN A 1 198 ? -9.197 8.511 2.153 1.00 94.62 198 ASN A CA 1
ATOM 1536 C C . ASN A 1 198 ? -10.212 7.781 3.042 1.00 94.62 198 ASN A C 1
ATOM 1538 O O . ASN A 1 198 ? -11.410 7.855 2.784 1.00 94.62 198 ASN A O 1
ATOM 1542 N N . LEU A 1 199 ? -9.764 7.108 4.104 1.00 93.56 199 LEU A N 1
ATOM 1543 C CA . LEU A 1 199 ? -10.652 6.475 5.083 1.00 93.56 199 LEU A CA 1
ATOM 1544 C C . LEU A 1 199 ? -11.575 7.494 5.774 1.00 93.56 199 LEU A C 1
ATOM 1546 O O . LEU A 1 199 ? -12.772 7.234 5.929 1.00 93.56 199 LEU A O 1
ATOM 1550 N N . ILE A 1 200 ? -11.033 8.653 6.154 1.00 91.75 200 ILE A N 1
ATOM 1551 C CA . ILE A 1 200 ? -11.780 9.744 6.792 1.00 91.75 200 ILE A CA 1
ATOM 1552 C C . ILE A 1 200 ? -12.728 10.411 5.785 1.00 91.75 200 ILE A C 1
ATOM 1554 O O . ILE A 1 200 ? -13.928 10.517 6.039 1.00 91.75 200 ILE A O 1
ATOM 1558 N N . GLU A 1 201 ? -12.219 10.815 4.619 1.00 93.25 201 GLU A N 1
ATOM 1559 C CA . GLU A 1 201 ? -12.981 11.511 3.573 1.00 93.25 201 GLU A CA 1
ATOM 1560 C C . GLU A 1 201 ? -14.143 10.660 3.041 1.00 93.25 201 GLU A C 1
ATOM 1562 O O . GLU A 1 201 ? -15.238 11.172 2.798 1.00 93.25 201 GLU A O 1
ATOM 1567 N N . GLN A 1 202 ? -13.941 9.345 2.921 1.00 94.75 202 GLN A N 1
ATOM 1568 C CA . GLN A 1 202 ? -14.966 8.400 2.470 1.00 94.75 202 GLN A CA 1
ATOM 1569 C C . GLN A 1 202 ? -15.884 7.914 3.604 1.00 94.75 202 GLN A C 1
ATOM 1571 O O . GLN A 1 202 ? -16.752 7.072 3.359 1.00 94.75 202 GLN A O 1
ATOM 1576 N N . LYS A 1 203 ? -15.733 8.438 4.833 1.00 93.81 203 LYS A N 1
ATOM 1577 C CA . LYS A 1 203 ? -16.537 8.073 6.017 1.00 93.81 203 LYS A CA 1
ATOM 1578 C C . LYS A 1 203 ? -16.567 6.556 6.248 1.00 93.81 203 LYS A C 1
ATOM 1580 O O . LYS A 1 203 ? -17.620 5.935 6.440 1.00 93.81 203 LYS A O 1
ATOM 1585 N N . LEU A 1 204 ? -15.388 5.948 6.144 1.00 91.94 204 LEU A N 1
ATOM 1586 C CA . LEU A 1 204 ? -15.177 4.517 6.361 1.00 91.94 204 LEU A CA 1
ATOM 1587 C C . LEU A 1 204 ? -14.784 4.199 7.804 1.00 91.94 204 LEU A C 1
ATOM 1589 O O . LEU A 1 204 ? -14.822 3.033 8.180 1.00 91.94 204 LEU A O 1
ATOM 1593 N N . LEU A 1 205 ? -14.449 5.225 8.588 1.00 87.00 205 LEU A N 1
ATOM 1594 C CA . LEU A 1 205 ? -14.205 5.145 10.021 1.00 87.00 205 LEU A CA 1
ATOM 1595 C C . LEU A 1 205 ? -15.290 5.919 10.767 1.00 87.00 205 LEU A C 1
ATOM 1597 O O . LEU A 1 205 ? -15.734 6.973 10.306 1.00 87.00 205 LEU A O 1
ATOM 1601 N N . GLU A 1 206 ? -15.693 5.405 11.922 1.00 84.12 206 GLU A N 1
ATOM 1602 C CA . GLU A 1 206 ? -16.610 6.105 12.824 1.00 84.12 206 GLU A CA 1
ATOM 1603 C C . GLU A 1 206 ? -15.922 7.272 13.540 1.00 84.12 206 GLU A C 1
ATOM 1605 O O . GLU A 1 206 ? -16.481 8.361 13.646 1.00 84.12 206 GLU A O 1
ATOM 1610 N N . GLU A 1 207 ? -14.669 7.063 13.944 1.00 85.44 207 GLU A N 1
ATOM 1611 C CA . GLU A 1 207 ? -13.789 8.089 14.491 1.00 85.44 207 GLU A CA 1
ATOM 1612 C C . GLU A 1 207 ? -12.470 8.121 13.702 1.00 85.44 207 GLU A C 1
ATOM 1614 O O . GLU A 1 207 ? -12.004 7.072 13.249 1.00 85.44 207 GLU A O 1
ATOM 1619 N N . PRO A 1 208 ? -11.832 9.293 13.527 1.00 87.00 208 PRO A N 1
ATOM 1620 C CA . PRO A 1 208 ? -10.596 9.445 12.758 1.00 87.00 208 PRO A CA 1
ATOM 1621 C C . PRO A 1 208 ? -9.365 8.968 13.553 1.00 87.00 208 PRO A C 1
ATOM 1623 O O . PRO A 1 208 ? -8.407 9.711 13.755 1.00 87.00 208 PRO A O 1
ATOM 1626 N N . LEU A 1 209 ? -9.404 7.727 14.039 1.00 87.75 209 LEU A N 1
ATOM 1627 C CA . LEU A 1 209 ? -8.372 7.111 14.865 1.00 87.75 209 LEU A CA 1
ATOM 1628 C C . LEU A 1 209 ? -8.106 5.664 14.445 1.00 87.75 209 LEU A C 1
ATOM 1630 O O . LEU A 1 209 ? -8.967 4.974 13.905 1.00 87.75 209 LEU A O 1
ATOM 1634 N N . PHE A 1 210 ? -6.890 5.203 14.719 1.00 89.31 210 PHE A N 1
ATOM 1635 C CA . PHE A 1 210 ? -6.483 3.806 14.601 1.00 89.31 210 PHE A CA 1
ATOM 1636 C C . PHE A 1 210 ? -5.621 3.439 15.812 1.00 89.31 210 PHE A C 1
ATOM 1638 O O . PHE A 1 210 ? -5.082 4.311 16.496 1.00 89.31 210 PHE A O 1
ATOM 1645 N N . SER A 1 211 ? -5.486 2.148 16.095 1.00 89.06 211 SER A N 1
ATOM 1646 C CA . SER A 1 211 ? -4.631 1.654 17.172 1.00 89.06 211 SER A CA 1
ATOM 1647 C C . SER A 1 211 ? -3.925 0.371 16.756 1.00 89.06 211 SER A C 1
ATOM 1649 O O . SER A 1 211 ? -4.406 -0.375 15.903 1.00 89.06 211 SER A O 1
ATOM 1651 N N . PHE A 1 212 ? -2.771 0.123 17.369 1.00 86.25 212 PHE A N 1
ATOM 1652 C CA . PHE A 1 212 ? -2.049 -1.134 17.246 1.00 86.25 212 PHE A CA 1
ATOM 1653 C C . PHE A 1 212 ? -2.126 -1.894 18.563 1.00 86.25 212 PHE A C 1
ATOM 1655 O O . PHE A 1 212 ? -1.901 -1.331 19.634 1.00 86.25 212 PHE A O 1
ATOM 1662 N N . TYR A 1 213 ? -2.385 -3.192 18.464 1.00 85.50 213 TYR A N 1
ATOM 1663 C CA . TYR A 1 213 ? -2.136 -4.140 19.536 1.00 85.50 213 TYR A CA 1
ATOM 1664 C C . TYR A 1 213 ? -1.045 -5.098 19.066 1.00 85.50 213 TYR A C 1
ATOM 1666 O O . TYR A 1 213 ? -1.225 -5.814 18.081 1.00 85.50 213 TYR A O 1
ATOM 1674 N N . ILE A 1 214 ? 0.093 -5.075 19.752 1.00 79.62 214 ILE A N 1
ATOM 1675 C CA . ILE A 1 214 ? 1.255 -5.901 19.439 1.00 79.62 214 ILE A CA 1
ATOM 1676 C C . ILE A 1 214 ? 1.440 -6.883 20.591 1.00 79.62 214 ILE A C 1
ATOM 1678 O O . ILE A 1 214 ? 1.688 -6.467 21.722 1.00 79.62 214 ILE A O 1
ATOM 1682 N N . ASN A 1 215 ? 1.285 -8.175 20.302 1.00 70.25 215 ASN A N 1
ATOM 1683 C CA . ASN A 1 215 ? 1.543 -9.226 21.277 1.00 70.25 215 ASN A CA 1
ATOM 1684 C C . ASN A 1 215 ? 3.034 -9.588 21.251 1.00 70.25 215 ASN A C 1
ATOM 1686 O O . ASN A 1 215 ? 3.563 -9.864 20.171 1.00 70.25 215 ASN A O 1
ATOM 1690 N N . GLY A 1 216 ? 3.678 -9.541 22.419 1.00 57.62 216 GLY A N 1
ATOM 1691 C CA . GLY A 1 216 ? 5.090 -9.890 22.616 1.00 57.62 216 GLY A CA 1
ATOM 1692 C C . GLY A 1 216 ? 5.314 -11.362 22.922 1.00 57.62 216 GLY A C 1
ATOM 1693 O O . GLY A 1 216 ? 4.347 -12.032 23.351 1.00 57.62 216 GLY A O 1
#

Mean predicted aligned error: 12.5 Å

pLDDT: mean 81.53, std 19.87, range [26.53, 98.75]

InterPro domains:
  IPR001461 Aspartic peptidase A1 [PTHR47966] (42-215)
  IPR001969 Aspartic peptidase, active site [PS00141] (88-99)
  IPR021109 Aspartic peptidase domain superfamily [G3DSA:2.40.70.10] (31-216)
  IPR021109 Aspartic peptidase domain superfamily [SSF50630] (14-216)
  IPR033121 Peptidase family A1 domain [PF00026] (72-215)
  IPR033121 Peptidase family A1 domain [PS51767] (73-216)

Sequence (216 aa):
MVILVLTVVPLISIITSPVSSQFSVKLKRLNLGIRNISEYLQEVSIYKECLLNYISNQKYGRETLRNNLNAEYYGVIGLGTPAQEFRVIFDTGSTVLWVTSKKCHSDTCKKHNRFDSAKSSTFKPIGTTVIIEYGTGNIVGKFAKDTLLMSGLTVKDQVFAEATAQSRYPFIMSKLDGVLGLSFPDNSISNTSTVLNNLIEQKLLEEPLFSFYING

Solvent-accessible surface area (backbone atoms only — not comparable to full-atom values): 12948 Å² total; per-residue (Å²): 142,87,89,87,86,88,86,88,85,88,82,84,82,83,78,86,74,85,84,72,78,76,85,71,82,79,80,74,82,80,82,82,64,96,68,58,67,69,59,51,53,48,52,51,49,50,51,51,51,52,48,49,52,50,67,71,71,54,60,67,63,66,70,75,64,45,75,46,90,90,75,46,56,29,34,69,34,25,46,28,40,67,65,45,71,38,40,23,34,72,32,67,89,38,37,62,32,33,36,31,18,58,77,20,80,51,75,46,49,65,76,35,54,49,53,54,66,92,65,20,80,53,52,42,86,68,62,54,74,46,74,50,81,54,93,88,21,39,37,36,23,28,35,29,28,21,32,35,36,43,33,93,39,79,43,71,74,38,54,32,29,39,26,42,42,66,39,60,49,65,55,61,77,50,92,58,22,34,37,37,18,61,31,69,81,45,73,91,82,43,91,58,65,30,63,64,52,49,34,52,76,67,63,56,44,85,54,100,73,86,86,86,87,81,87,130

Foldseek 3Di:
DDDDDDDDDDDDDDDDDPPPVPPDPPDDDDDPDDDDPVVVVVVVVVVVVVVVVCVVPFLDFDFDWDDDVVPFTWTWKFWAVVTDIFTAGADQPDFAWEFEAPLADDPLSVLGRHDDQVPHPFKAFPFCWFWADDPVKIFIWGKIFTWMGGRNDIQHRAIHTHGNYIDCPPSSVDNGGTYQYDYDDDVVGPPGDHPLRSCVVVVSGPDSDDDDDDDD

Organism: NCBI:txid156445

Secondary structure (DSSP, 8-state):
--------------------------PPPP------HHHHHHHHHHHHHHHHHHHHHS------PEEETTTEEEEEEEETTTTEEEEEEEETT----EEEBTT--SHHHHTS--B-GGG-TT-EEEEEEEEEEETTEEEEEEEEEEEEEETTEEEEEEEEEEEEEE-STTTTT----EEEE-SPP-TTT-SS--HHHHHHHTT--SSS--------